Protein AF-A0A7S3VNG0-F1 (afdb_monomer_lite)

Structure (mmCIF, N/CA/C/O backbone):
data_AF-A0A7S3VNG0-F1
#
_entry.id   AF-A0A7S3VNG0-F1
#
loop_
_atom_site.group_PDB
_atom_site.id
_atom_site.type_symbol
_atom_site.label_atom_id
_atom_site.label_alt_id
_atom_site.label_comp_id
_atom_site.label_asym_id
_atom_site.label_entity_id
_atom_site.label_seq_id
_atom_site.pdbx_PDB_ins_code
_atom_site.Cartn_x
_atom_site.Cartn_y
_atom_site.Cartn_z
_atom_site.occupancy
_atom_site.B_iso_or_equiv
_atom_site.auth_seq_id
_atom_site.auth_comp_id
_atom_site.auth_asym_id
_atom_site.auth_atom_id
_atom_site.pdbx_PDB_model_num
ATOM 1 N N . MET A 1 1 ? 2.376 -38.612 10.223 1.00 64.12 1 MET A N 1
ATOM 2 C CA . MET A 1 1 ? 2.548 -38.281 11.655 1.00 64.12 1 MET A CA 1
ATOM 3 C C . MET A 1 1 ? 2.442 -36.771 11.795 1.00 64.12 1 MET A C 1
ATOM 5 O O . MET A 1 1 ? 3.233 -36.076 11.169 1.00 64.12 1 MET A O 1
ATOM 9 N N . LEU A 1 2 ? 1.432 -36.272 12.512 1.00 65.12 2 LEU A N 1
ATOM 10 C CA . LEU A 1 2 ? 1.255 -34.842 12.785 1.00 65.12 2 LEU A CA 1
ATOM 11 C C . LEU A 1 2 ? 2.114 -34.486 14.005 1.00 65.12 2 LEU A C 1
ATOM 13 O O . LEU A 1 2 ? 1.893 -35.037 15.079 1.00 65.12 2 LEU A O 1
ATOM 17 N N . HIS A 1 3 ? 3.105 -33.617 13.827 1.00 78.00 3 HIS A N 1
ATOM 18 C CA . HIS A 1 3 ? 3.924 -33.102 14.923 1.00 78.00 3 HIS A CA 1
ATOM 19 C C . HIS A 1 3 ? 3.437 -31.691 15.255 1.00 78.00 3 HIS A C 1
ATOM 21 O O . HIS A 1 3 ? 3.271 -30.875 14.350 1.00 78.00 3 HIS A O 1
ATOM 27 N N . VAL A 1 4 ? 3.194 -31.417 16.538 1.00 83.56 4 VAL A N 1
ATOM 28 C CA . VAL A 1 4 ? 2.767 -30.105 17.039 1.00 83.56 4 VAL A CA 1
ATOM 29 C C . VAL A 1 4 ? 3.865 -29.580 17.956 1.00 83.56 4 VAL A C 1
ATOM 31 O O . VAL A 1 4 ? 4.210 -30.230 18.939 1.00 83.56 4 VAL A O 1
ATOM 34 N N . LEU A 1 5 ? 4.424 -28.418 17.621 1.00 85.75 5 LEU A N 1
ATOM 35 C CA . LEU A 1 5 ? 5.372 -27.692 18.461 1.00 85.75 5 LEU A CA 1
ATOM 36 C C . LEU A 1 5 ? 4.646 -26.498 19.083 1.00 85.75 5 LEU A C 1
ATOM 38 O O . LEU A 1 5 ? 4.162 -25.629 18.361 1.00 85.75 5 LEU A O 1
ATOM 42 N N . LEU A 1 6 ? 4.586 -26.451 20.412 1.00 83.31 6 LEU A N 1
ATOM 43 C CA . LEU A 1 6 ? 4.109 -25.288 21.152 1.00 83.31 6 LEU A CA 1
ATOM 44 C C . LEU A 1 6 ? 5.319 -24.426 21.533 1.00 83.31 6 LEU A C 1
ATOM 46 O O . LEU A 1 6 ? 6.190 -24.880 22.272 1.00 83.31 6 LEU A O 1
ATOM 50 N N . VAL A 1 7 ? 5.378 -23.193 21.034 1.00 84.31 7 VAL A N 1
ATOM 51 C CA . VAL A 1 7 ? 6.396 -22.213 21.431 1.00 84.31 7 VAL A CA 1
ATOM 52 C C . VAL A 1 7 ? 5.771 -21.283 22.466 1.00 84.31 7 VAL A C 1
ATOM 54 O O . VAL A 1 7 ? 4.825 -20.566 22.160 1.00 84.31 7 VAL A O 1
ATOM 57 N N . SER A 1 8 ? 6.289 -21.307 23.693 1.00 79.75 8 SER A N 1
ATOM 58 C CA . SER A 1 8 ? 5.898 -20.395 24.770 1.00 79.75 8 SER A CA 1
ATOM 59 C C . SER A 1 8 ? 7.123 -19.606 25.203 1.00 79.75 8 SER A C 1
ATOM 61 O O . SER A 1 8 ? 8.117 -20.193 25.628 1.00 79.75 8 SER A O 1
ATOM 63 N N . VAL A 1 9 ? 7.057 -18.280 25.113 1.00 74.19 9 VAL A N 1
ATOM 64 C CA . VAL A 1 9 ? 8.087 -17.398 25.664 1.00 74.19 9 VAL A CA 1
ATOM 65 C C . VAL A 1 9 ? 7.649 -17.005 27.070 1.00 74.19 9 VAL A C 1
ATOM 67 O O . VAL A 1 9 ? 6.660 -16.299 27.240 1.00 74.19 9 VAL A O 1
ATOM 70 N N . ILE A 1 10 ? 8.374 -17.467 28.089 1.00 72.06 10 ILE A N 1
ATOM 71 C CA . ILE A 1 10 ? 8.239 -16.933 29.448 1.00 72.06 10 ILE A CA 1
ATOM 72 C C . ILE A 1 10 ? 9.074 -15.653 29.472 1.00 72.06 10 ILE A C 1
ATOM 74 O O . ILE A 1 10 ? 10.276 -15.696 29.728 1.00 72.06 10 ILE A O 1
ATOM 78 N N . LEU A 1 11 ? 8.467 -14.524 29.108 1.00 61.47 11 LEU A N 1
ATOM 79 C CA . LEU A 1 11 ? 9.130 -13.231 29.236 1.00 61.47 11 LEU A CA 1
ATOM 80 C C . LEU A 1 11 ? 9.167 -12.848 30.725 1.00 61.47 11 LEU A C 1
ATOM 82 O O . LEU A 1 11 ? 8.099 -12.699 31.322 1.00 61.47 11 LEU A O 1
ATOM 86 N N . PRO A 1 12 ? 10.346 -12.644 31.348 1.00 55.84 12 PRO A N 1
ATOM 87 C CA . PRO A 1 12 ? 10.392 -11.777 32.518 1.00 55.84 12 PRO A CA 1
ATOM 88 C C . PRO A 1 12 ? 9.864 -10.409 32.080 1.00 55.84 12 PRO A C 1
ATOM 90 O O . PRO A 1 12 ? 10.123 -10.004 30.945 1.00 55.84 12 PRO A O 1
ATOM 93 N N . SER A 1 13 ? 9.106 -9.730 32.943 1.00 56.06 13 SER A N 1
ATOM 94 C CA . SER A 1 13 ? 8.518 -8.411 32.691 1.00 56.06 13 SER A CA 1
ATOM 95 C C . SER A 1 13 ? 9.604 -7.364 32.424 1.00 56.06 13 SER A C 1
ATOM 97 O O . SER A 1 13 ? 9.956 -6.558 33.278 1.00 56.06 13 SER A O 1
ATOM 99 N N . LEU A 1 14 ? 10.182 -7.398 31.230 1.00 56.56 14 LEU A N 1
ATOM 100 C CA . LEU A 1 14 ? 10.929 -6.303 30.660 1.00 56.56 14 LEU A CA 1
ATOM 101 C C . LEU A 1 14 ? 9.870 -5.263 30.329 1.00 56.56 14 LEU A C 1
ATOM 103 O O . LEU A 1 14 ? 8.997 -5.532 29.501 1.00 56.56 14 LEU A O 1
ATOM 107 N N . LEU A 1 15 ? 9.940 -4.121 31.017 1.00 50.50 15 LEU A N 1
ATOM 108 C CA . LEU A 1 15 ? 9.279 -2.873 30.645 1.00 50.50 15 LEU A CA 1
ATOM 109 C C . LEU A 1 15 ? 9.654 -2.563 29.191 1.00 50.50 15 LEU A C 1
ATOM 111 O O . LEU A 1 15 ? 10.617 -1.853 28.915 1.00 50.50 15 LEU A O 1
ATOM 115 N N . HIS A 1 16 ? 8.929 -3.158 28.253 1.00 53.16 16 HIS A N 1
ATOM 116 C CA . HIS A 1 16 ? 8.880 -2.662 26.898 1.00 53.16 16 HIS A CA 1
ATOM 117 C C . HIS A 1 16 ? 8.118 -1.351 26.998 1.00 53.16 16 HIS A C 1
ATOM 119 O O . HIS A 1 16 ? 7.064 -1.299 27.632 1.00 53.16 16 HIS A O 1
ATOM 125 N N . ALA A 1 17 ? 8.677 -0.286 26.427 1.00 53.75 17 ALA A N 1
ATOM 126 C CA . ALA A 1 17 ? 7.911 0.921 26.186 1.00 53.75 17 ALA A CA 1
ATOM 127 C C . ALA A 1 17 ? 6.744 0.520 25.278 1.00 53.75 17 ALA A C 1
ATOM 129 O O . ALA A 1 17 ? 6.919 0.311 24.078 1.00 53.75 17 ALA A O 1
ATOM 130 N N . GLU A 1 18 ? 5.584 0.285 25.883 1.00 56.38 18 GLU A N 1
ATOM 131 C CA . GLU A 1 18 ? 4.366 -0.008 25.153 1.00 56.38 18 GLU A CA 1
ATOM 132 C C . GLU A 1 18 ? 4.045 1.251 24.350 1.00 56.38 18 GLU A C 1
ATOM 134 O O . GLU A 1 18 ? 4.034 2.357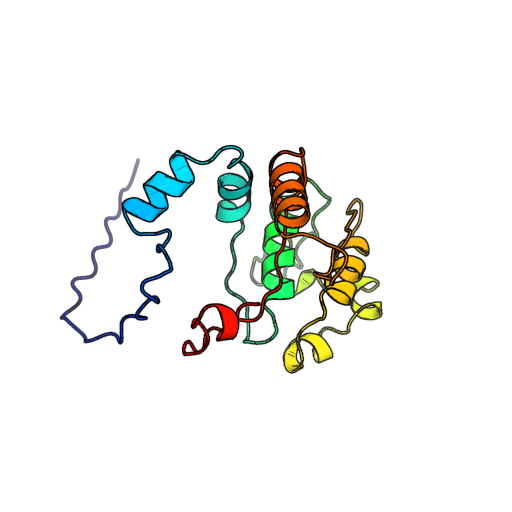 24.899 1.00 56.38 18 GLU A O 1
ATOM 139 N N . LEU A 1 19 ? 3.872 1.106 23.035 1.00 63.91 19 LEU A N 1
ATOM 140 C CA . LEU A 1 19 ? 3.406 2.214 22.214 1.00 63.91 19 LEU A CA 1
ATOM 141 C C . LEU A 1 19 ? 2.038 2.636 22.766 1.00 63.91 19 LEU A C 1
ATOM 143 O O . LEU A 1 19 ? 1.058 1.913 22.602 1.00 63.91 19 LEU A O 1
ATOM 147 N N . VAL A 1 20 ? 1.979 3.785 23.439 1.00 72.69 20 VAL A N 1
ATOM 148 C CA . VAL A 1 20 ? 0.723 4.347 23.944 1.00 72.69 20 VAL A CA 1
ATOM 149 C C . VAL A 1 20 ? -0.085 4.766 22.734 1.00 72.69 20 VAL A C 1
ATOM 151 O O . VAL A 1 20 ? 0.370 5.635 22.018 1.00 72.69 20 VAL A O 1
ATOM 154 N N . ILE A 1 21 ? -1.237 4.173 22.460 1.00 78.56 21 ILE A N 1
ATOM 155 C CA . ILE A 1 21 ? -2.090 4.602 21.342 1.00 78.56 21 ILE A CA 1
ATOM 156 C C . ILE A 1 21 ? -2.941 5.798 21.819 1.00 78.56 21 ILE A C 1
ATOM 158 O O . ILE A 1 21 ? -3.443 5.737 22.946 1.00 78.56 21 ILE A O 1
ATOM 162 N N . PRO A 1 22 ? -3.087 6.888 21.033 1.00 84.31 22 PRO A N 1
ATOM 163 C CA . PRO A 1 22 ? -3.958 8.009 21.388 1.00 84.31 22 PRO A CA 1
ATOM 164 C C . PRO A 1 22 ? -5.370 7.539 21.752 1.00 84.31 22 PRO A C 1
ATOM 166 O O . PRO A 1 22 ? -5.882 6.602 21.145 1.00 84.31 22 PRO A O 1
ATOM 169 N N . GLN A 1 23 ? -6.012 8.196 22.725 1.00 82.75 23 GLN A N 1
ATOM 170 C CA . GLN A 1 23 ? -7.317 7.757 23.253 1.00 82.75 23 GLN A CA 1
ATOM 171 C C . GLN A 1 23 ? -8.430 7.730 22.196 1.00 82.75 23 GLN A C 1
ATOM 173 O O . GLN A 1 23 ? -9.372 6.954 22.326 1.00 82.75 23 GLN A O 1
ATOM 178 N N . ASP A 1 24 ? -8.292 8.532 21.140 1.00 87.94 24 ASP A N 1
ATOM 179 C CA . ASP A 1 24 ? -9.260 8.623 20.047 1.00 87.94 24 ASP A CA 1
ATOM 180 C C . ASP A 1 24 ? -9.057 7.547 18.959 1.00 87.94 24 ASP A C 1
ATOM 182 O O . ASP A 1 24 ? -9.763 7.547 17.949 1.00 87.94 24 ASP A O 1
ATOM 186 N N . LEU A 1 25 ? -8.101 6.622 19.138 1.00 91.56 25 LEU A N 1
ATOM 187 C CA . LEU A 1 25 ? -7.820 5.532 18.203 1.00 91.56 25 LEU A CA 1
ATOM 188 C C . LEU A 1 25 ? -8.060 4.162 18.843 1.00 91.56 25 LEU A C 1
ATOM 190 O O . LEU A 1 25 ? -7.494 3.825 19.880 1.00 91.56 25 LEU A O 1
ATOM 194 N N . THR A 1 26 ? -8.836 3.322 18.158 1.00 93.00 26 THR A N 1
ATOM 195 C CA . THR A 1 26 ? -9.099 1.941 18.583 1.00 93.00 26 THR A CA 1
ATOM 196 C C . THR A 1 26 ? -8.077 0.983 17.951 1.00 93.00 26 THR A C 1
ATOM 198 O O . THR A 1 26 ? -8.078 0.811 16.727 1.00 93.00 26 THR A O 1
ATOM 201 N N . PRO A 1 27 ? -7.216 0.304 18.734 1.00 91.62 27 PRO A N 1
ATOM 202 C CA . PRO A 1 27 ? -6.227 -0.627 18.191 1.00 91.62 27 PRO A CA 1
ATOM 203 C C . PRO A 1 27 ? -6.903 -1.852 17.568 1.00 91.62 27 PRO A C 1
ATOM 205 O O . PRO A 1 27 ? -7.755 -2.476 18.204 1.00 91.62 27 PRO A O 1
ATOM 208 N N . LEU A 1 28 ? -6.483 -2.268 16.369 1.00 93.31 28 LEU A N 1
ATOM 209 C CA . LEU A 1 28 ? -7.072 -3.425 15.677 1.00 93.31 28 LEU A CA 1
ATOM 210 C C . LEU A 1 28 ? -6.941 -4.733 16.475 1.00 93.31 28 LEU A C 1
ATOM 212 O O . LEU A 1 28 ? -7.820 -5.587 16.422 1.00 93.31 28 LEU A O 1
ATOM 216 N N . ASN A 1 29 ? -5.850 -4.897 17.223 1.00 91.38 29 ASN A N 1
ATOM 217 C CA . ASN A 1 29 ? -5.601 -6.080 18.047 1.00 91.38 29 ASN A CA 1
ATOM 218 C C . ASN A 1 29 ? -6.360 -6.074 19.390 1.00 91.38 29 ASN A C 1
ATOM 220 O O . ASN A 1 29 ? -6.255 -7.047 20.134 1.00 91.38 29 ASN A O 1
ATOM 224 N N . SER A 1 30 ? -7.139 -5.032 19.697 1.00 94.12 30 SER A N 1
ATOM 225 C CA . SER A 1 30 ? -8.029 -5.001 20.865 1.00 94.12 30 SER A CA 1
ATOM 226 C C . SER A 1 30 ? -9.353 -5.740 20.595 1.00 94.12 30 SER A C 1
ATOM 228 O O . SER A 1 30 ? -9.751 -5.873 19.435 1.00 94.12 30 SER A O 1
ATOM 230 N N . PRO A 1 31 ? -10.085 -6.193 21.634 1.00 96.88 31 PRO A N 1
ATOM 231 C CA . PRO A 1 31 ? -11.420 -6.770 21.455 1.00 96.88 31 PRO A CA 1
ATOM 232 C C . PRO A 1 31 ? -12.391 -5.829 20.728 1.00 96.88 31 PRO A C 1
ATOM 234 O O . PRO A 1 31 ? -13.172 -6.275 19.891 1.00 96.88 31 PRO A O 1
ATOM 237 N N . GLU A 1 32 ? -12.317 -4.527 21.017 1.00 96.94 32 GLU A N 1
ATOM 238 C CA . GLU A 1 32 ? -13.137 -3.507 20.361 1.00 96.94 32 GLU A CA 1
ATOM 239 C C . GLU A 1 32 ? -12.772 -3.360 18.878 1.00 96.94 32 GLU A C 1
ATOM 241 O O . GLU A 1 32 ? -13.651 -3.422 18.024 1.00 96.94 32 GLU A O 1
ATOM 246 N N . GLY A 1 33 ? -11.481 -3.255 18.546 1.00 97.00 33 GLY A N 1
ATOM 247 C CA . GLY A 1 33 ? -11.016 -3.154 17.159 1.00 97.00 33 GLY A CA 1
ATOM 248 C C . GLY A 1 33 ? -11.368 -4.382 16.318 1.00 97.00 33 GLY A C 1
ATOM 249 O O . GLY A 1 33 ? -11.807 -4.252 15.175 1.00 97.00 33 GLY A O 1
ATOM 250 N N . GLN A 1 34 ? -11.265 -5.579 16.903 1.00 97.88 34 GLN A N 1
ATOM 251 C CA . GLN A 1 34 ? -11.734 -6.811 16.268 1.00 97.88 34 GLN A CA 1
ATOM 252 C C . GLN A 1 34 ? -13.248 -6.767 16.029 1.00 97.88 34 GLN A C 1
ATOM 254 O O . GLN A 1 34 ? -13.701 -7.096 14.934 1.00 97.88 34 GLN A O 1
ATOM 259 N N . ALA A 1 35 ? -14.037 -6.322 17.013 1.00 98.12 35 ALA A N 1
ATOM 260 C CA . ALA A 1 35 ? -15.483 -6.179 16.859 1.00 98.12 35 ALA A CA 1
ATOM 261 C C . ALA A 1 35 ? -15.855 -5.164 15.763 1.00 98.12 35 ALA A C 1
ATOM 263 O O . ALA A 1 35 ? -16.760 -5.440 14.976 1.00 98.12 35 ALA A O 1
ATOM 264 N N . LEU A 1 36 ? -15.133 -4.042 15.655 1.00 97.62 36 LEU A N 1
ATOM 265 C CA . LEU A 1 36 ? -15.312 -3.065 14.577 1.00 97.62 36 LEU A CA 1
ATOM 266 C C . LEU A 1 36 ? -15.046 -3.693 13.203 1.00 97.62 36 LEU A C 1
ATOM 268 O O . LEU A 1 36 ? -15.884 -3.578 12.309 1.00 97.62 36 LEU A O 1
ATOM 272 N N . LEU A 1 37 ? -13.936 -4.420 13.040 1.00 97.50 37 LEU A N 1
ATOM 273 C CA . LEU A 1 37 ? -13.618 -5.114 11.789 1.00 97.50 37 LEU A CA 1
ATOM 274 C C . LEU A 1 37 ? -14.681 -6.166 11.432 1.00 97.50 37 LEU A C 1
ATOM 276 O O . LEU A 1 37 ? -15.170 -6.199 10.303 1.00 97.50 37 LEU A O 1
ATOM 280 N N . PHE A 1 38 ? -15.068 -7.023 12.380 1.00 97.00 38 PHE A N 1
ATOM 281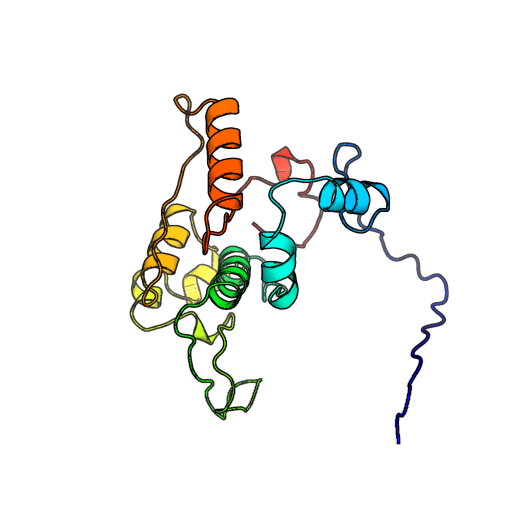 C CA . PHE A 1 38 ? -16.073 -8.066 12.143 1.00 97.00 38 PHE A CA 1
ATOM 282 C C . PHE A 1 38 ? -17.504 -7.520 12.030 1.00 97.00 38 PHE A C 1
ATOM 284 O O . PHE A 1 38 ? -18.385 -8.229 11.537 1.00 97.00 38 PHE A O 1
ATOM 291 N N . GLY A 1 39 ? -17.749 -6.277 12.442 1.00 97.12 39 GLY A N 1
ATOM 292 C CA . GLY A 1 39 ? -19.002 -5.554 12.224 1.00 97.12 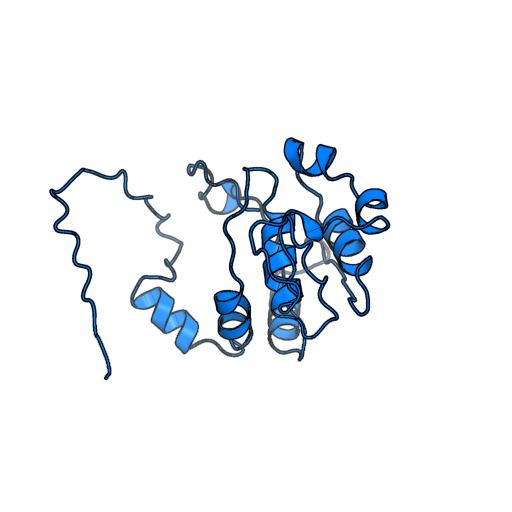39 GLY A CA 1
ATOM 293 C C . GLY A 1 39 ? -19.056 -4.788 10.898 1.00 97.12 39 GLY A C 1
ATOM 294 O O . GLY A 1 39 ? -20.147 -4.555 10.383 1.00 97.12 39 GLY A O 1
ATOM 295 N N . ALA A 1 40 ? -17.905 -4.428 10.320 1.00 96.00 40 ALA A N 1
ATOM 296 C CA . ALA A 1 40 ? -17.821 -3.623 9.104 1.00 96.00 40 ALA A CA 1
ATOM 297 C C . ALA A 1 40 ? -18.315 -4.363 7.848 1.00 96.00 40 ALA A C 1
ATOM 299 O O . ALA A 1 40 ? -18.158 -5.584 7.713 1.00 96.00 40 ALA A O 1
ATOM 300 N N . GLN A 1 41 ? -18.896 -3.588 6.926 1.00 94.00 41 GLN A N 1
ATOM 301 C CA . GLN A 1 41 ? -19.327 -3.997 5.588 1.00 94.00 41 GLN A CA 1
ATOM 302 C C . GLN A 1 41 ? -19.127 -2.820 4.612 1.00 94.00 41 GLN A C 1
ATOM 304 O O . GLN A 1 41 ? -19.726 -1.766 4.846 1.00 94.00 41 GLN A O 1
ATOM 309 N N . PRO A 1 42 ? -18.336 -2.967 3.531 1.00 94.56 42 PRO A N 1
ATOM 310 C CA . PRO A 1 42 ? -17.516 -4.131 3.153 1.00 94.56 42 PRO A CA 1
ATOM 311 C C . PRO A 1 42 ? -16.256 -4.289 4.030 1.00 94.56 42 PRO A C 1
ATOM 313 O O . PRO A 1 42 ? -15.791 -3.330 4.643 1.00 94.56 42 PRO A O 1
ATOM 316 N N . ARG A 1 43 ? -15.701 -5.509 4.099 1.00 94.94 43 ARG A N 1
ATOM 317 C CA . ARG A 1 43 ? -14.471 -5.819 4.868 1.00 94.94 43 ARG A CA 1
ATOM 318 C C . ARG A 1 43 ? -13.546 -6.855 4.224 1.00 94.94 43 ARG A C 1
ATOM 320 O O . ARG A 1 43 ? -12.559 -7.256 4.839 1.00 94.94 43 ARG A O 1
ATOM 327 N N . ASP A 1 44 ? -13.882 -7.338 3.033 1.00 94.19 44 ASP A N 1
ATOM 328 C CA . ASP A 1 44 ? -13.211 -8.495 2.432 1.00 94.19 44 ASP A CA 1
ATOM 329 C C . ASP A 1 44 ? -11.745 -8.204 2.093 1.00 94.19 44 ASP A C 1
ATOM 331 O O . ASP A 1 44 ? -10.890 -9.081 2.254 1.00 94.19 44 ASP A O 1
ATOM 335 N N . ASP A 1 45 ? -11.437 -6.953 1.742 1.00 96.44 45 ASP A N 1
ATOM 336 C CA . ASP A 1 45 ? -10.077 -6.475 1.488 1.00 96.44 45 ASP A CA 1
ATOM 337 C C . ASP A 1 45 ? -9.133 -6.757 2.653 1.00 96.44 45 ASP A C 1
ATOM 339 O O . ASP A 1 45 ? -7.988 -7.136 2.425 1.00 96.44 45 ASP A O 1
ATOM 343 N N . TYR A 1 46 ? -9.600 -6.660 3.905 1.00 96.56 46 TYR A N 1
ATOM 344 C CA . TYR A 1 46 ? -8.761 -6.953 5.068 1.00 96.56 46 TYR A CA 1
ATOM 345 C C . TYR A 1 46 ? -8.188 -8.374 5.008 1.00 96.56 46 TYR A C 1
ATOM 347 O O . TYR A 1 46 ? -6.997 -8.591 5.240 1.00 96.56 46 TYR A O 1
ATOM 355 N N . PHE A 1 47 ? -9.022 -9.359 4.672 1.00 95.50 47 PHE A N 1
ATOM 356 C CA . PHE A 1 47 ? -8.602 -10.758 4.629 1.00 95.50 47 PHE A CA 1
ATOM 357 C C . PHE A 1 47 ? -7.673 -11.050 3.451 1.00 95.50 47 PHE A C 1
ATOM 359 O O . PHE A 1 47 ? -6.837 -11.944 3.552 1.00 95.50 47 PHE A O 1
ATOM 366 N N . GLN A 1 48 ? -7.790 -10.304 2.352 1.00 95.88 48 GLN A N 1
ATOM 367 C CA . GLN A 1 48 ? -6.879 -10.421 1.213 1.00 95.88 48 GLN A CA 1
ATOM 368 C C . GLN A 1 48 ? -5.536 -9.739 1.505 1.00 95.88 48 GLN A C 1
ATOM 370 O O . GLN A 1 48 ? -4.481 -10.344 1.324 1.00 95.88 48 GLN A O 1
ATOM 375 N N . LEU A 1 49 ? -5.564 -8.513 2.032 1.00 97.44 49 LEU A N 1
ATOM 376 C CA . LEU A 1 49 ? -4.373 -7.721 2.347 1.00 97.44 49 LEU A CA 1
ATOM 377 C C . LEU A 1 49 ? -3.548 -8.342 3.480 1.00 97.44 49 LEU A C 1
ATOM 379 O O . LEU A 1 49 ? -2.326 -8.407 3.382 1.00 97.44 49 LEU A O 1
ATOM 383 N N . SER A 1 50 ? -4.195 -8.842 4.538 1.00 96.69 50 SER A N 1
ATOM 384 C CA . SER A 1 50 ? -3.513 -9.435 5.703 1.00 96.69 50 SER A CA 1
ATOM 385 C C . SER A 1 50 ? -2.629 -10.637 5.360 1.00 96.69 50 SER A C 1
ATOM 387 O O . SER A 1 50 ? -1.619 -10.856 6.025 1.00 96.69 50 SER A O 1
ATOM 389 N N . GLN A 1 51 ? -2.944 -11.380 4.296 1.00 95.31 51 GLN A N 1
ATOM 390 C CA . GLN A 1 51 ? -2.117 -12.492 3.807 1.00 95.31 51 GLN A CA 1
ATOM 391 C C . GLN A 1 51 ? -0.813 -12.024 3.144 1.00 95.31 51 GLN A C 1
ATOM 393 O O . GLN A 1 51 ? 0.121 -12.812 2.987 1.00 95.31 51 GLN A O 1
ATOM 398 N N . HIS A 1 52 ? -0.756 -10.754 2.746 1.00 95.69 52 HIS A N 1
ATOM 399 C CA . HIS A 1 52 ? 0.335 -10.156 1.983 1.00 95.69 52 HIS A CA 1
ATOM 400 C C . HIS A 1 52 ? 1.009 -8.989 2.704 1.00 95.69 52 HIS A C 1
ATOM 402 O O . HIS A 1 52 ? 1.893 -8.356 2.128 1.00 95.69 52 HIS A O 1
ATOM 408 N N . PHE A 1 53 ? 0.602 -8.706 3.943 1.00 96.25 53 PHE A N 1
ATOM 409 C CA . PHE A 1 53 ? 1.071 -7.557 4.700 1.00 96.25 53 PHE A CA 1
ATOM 410 C C . PHE A 1 53 ? 2.565 -7.673 5.012 1.00 96.25 53 PHE A C 1
ATOM 412 O O . PHE A 1 53 ? 3.036 -8.700 5.506 1.00 96.25 53 PHE A O 1
ATOM 419 N N . VAL A 1 54 ? 3.315 -6.611 4.715 1.00 95.12 54 VAL A N 1
ATOM 420 C CA . VAL A 1 54 ? 4.768 -6.558 4.906 1.00 95.12 54 VAL A CA 1
ATOM 421 C C . VAL A 1 54 ? 5.182 -5.323 5.693 1.00 95.12 54 VAL A C 1
ATOM 423 O O . VAL A 1 54 ? 4.634 -4.238 5.519 1.00 95.12 54 VAL A O 1
ATOM 426 N N . THR A 1 55 ? 6.212 -5.476 6.520 1.00 94.81 55 THR A N 1
ATOM 427 C CA . THR A 1 55 ? 6.888 -4.346 7.162 1.00 94.81 55 THR A CA 1
ATOM 428 C C . THR A 1 55 ? 7.758 -3.622 6.139 1.00 94.81 55 THR A C 1
ATOM 430 O O . THR A 1 55 ? 8.515 -4.261 5.406 1.00 94.81 55 THR A O 1
ATOM 433 N N . GLN A 1 56 ? 7.684 -2.293 6.092 1.00 93.12 56 GLN A N 1
ATOM 434 C CA . GLN A 1 56 ? 8.577 -1.481 5.261 1.00 93.12 56 GLN A CA 1
ATOM 435 C C . GLN A 1 56 ? 10.054 -1.683 5.631 1.00 93.12 56 GLN A C 1
ATOM 437 O O . GLN A 1 56 ? 10.390 -1.831 6.805 1.00 93.12 56 GLN A O 1
ATOM 442 N N . ILE A 1 57 ? 10.947 -1.667 4.638 1.00 93.50 57 ILE A N 1
ATOM 443 C CA . ILE A 1 57 ? 12.387 -1.887 4.878 1.00 93.50 57 ILE A CA 1
ATOM 444 C C . ILE A 1 57 ? 13.092 -0.699 5.551 1.00 93.50 57 ILE A C 1
ATOM 446 O O . ILE A 1 57 ? 14.124 -0.884 6.190 1.00 93.50 57 ILE A O 1
ATOM 450 N N . ASN A 1 58 ? 12.567 0.518 5.395 1.00 91.31 58 ASN A N 1
ATOM 451 C CA . ASN A 1 58 ? 13.061 1.733 6.041 1.00 91.31 58 ASN A CA 1
ATOM 452 C C . ASN A 1 58 ? 11.922 2.752 6.193 1.00 91.31 58 ASN A C 1
ATOM 454 O O . ASN A 1 58 ? 10.827 2.517 5.689 1.00 91.31 58 ASN A O 1
ATOM 458 N N . SER A 1 59 ? 12.177 3.883 6.852 1.00 88.50 59 SER A N 1
ATOM 459 C CA . SER A 1 59 ? 11.200 4.950 7.131 1.00 88.50 59 SER A CA 1
ATOM 460 C C . SER A 1 59 ? 10.567 5.614 5.901 1.00 88.50 59 SER A C 1
ATOM 462 O O . SER A 1 59 ? 9.488 6.174 6.025 1.00 88.50 59 SER A O 1
ATOM 464 N N . ALA A 1 60 ? 11.198 5.546 4.731 1.00 92.06 60 ALA A N 1
ATOM 465 C CA . ALA A 1 60 ? 10.712 6.173 3.502 1.00 92.06 60 ALA A CA 1
ATOM 466 C C . ALA A 1 60 ? 9.933 5.193 2.592 1.00 92.06 60 ALA A C 1
ATOM 468 O O . ALA A 1 60 ? 9.225 5.597 1.674 1.00 92.06 60 ALA A O 1
ATOM 469 N N . PHE A 1 61 ? 10.008 3.884 2.861 1.00 95.12 61 PHE A N 1
ATOM 470 C CA . PHE A 1 61 ? 9.482 2.826 1.986 1.00 95.12 61 PHE A CA 1
ATOM 471 C C . PHE A 1 61 ? 8.010 2.456 2.195 1.00 95.12 61 PHE A C 1
ATOM 473 O O . PHE A 1 61 ? 7.532 1.472 1.629 1.00 95.12 61 PHE A O 1
ATOM 480 N N . CYS A 1 62 ? 7.268 3.223 2.984 1.00 94.88 62 CYS A N 1
ATOM 481 C CA . CYS A 1 62 ? 5.879 2.924 3.314 1.00 94.88 62 CYS A CA 1
ATOM 482 C C . CYS A 1 62 ? 4.964 2.791 2.093 1.00 94.88 62 CYS A C 1
ATOM 484 O O . CYS A 1 62 ? 4.252 1.796 1.976 1.00 94.88 62 CYS A O 1
ATOM 486 N N . GLY A 1 63 ? 5.040 3.721 1.135 1.00 96.19 63 GLY A N 1
ATOM 487 C CA . GLY A 1 63 ? 4.251 3.630 -0.097 1.00 96.19 63 GLY A CA 1
ATOM 488 C C . GLY A 1 63 ? 4.583 2.380 -0.922 1.00 96.19 63 GLY A C 1
ATOM 489 O O . GLY A 1 63 ? 3.690 1.760 -1.500 1.00 96.19 63 GLY A O 1
ATOM 490 N N . ILE A 1 64 ? 5.845 1.935 -0.906 1.00 97.81 64 ILE A N 1
ATOM 491 C CA . ILE A 1 64 ? 6.280 0.705 -1.581 1.00 97.81 64 ILE A CA 1
ATOM 492 C C . ILE A 1 64 ? 5.790 -0.541 -0.842 1.00 97.81 64 ILE A C 1
ATOM 494 O O . ILE A 1 64 ? 5.298 -1.470 -1.478 1.00 97.81 64 ILE A O 1
ATOM 498 N N . ALA A 1 65 ? 5.875 -0.576 0.488 1.00 97.56 65 ALA A N 1
ATOM 499 C CA . ALA A 1 65 ? 5.347 -1.676 1.295 1.00 97.56 65 ALA A CA 1
ATOM 500 C C . ALA A 1 65 ? 3.826 -1.838 1.111 1.00 97.56 65 ALA A C 1
ATOM 502 O O . ALA A 1 65 ? 3.341 -2.953 0.885 1.00 97.56 65 ALA A O 1
ATOM 503 N N . SER A 1 66 ? 3.088 -0.724 1.106 1.00 98.12 66 SER A N 1
ATOM 504 C CA . SER A 1 66 ? 1.658 -0.693 0.785 1.00 98.12 66 SER A CA 1
ATOM 505 C C . SER A 1 66 ? 1.393 -1.196 -0.635 1.00 98.12 66 SER A C 1
ATOM 507 O O . SER A 1 66 ? 0.556 -2.076 -0.825 1.00 98.12 66 SER A O 1
ATOM 509 N N . SER A 1 67 ? 2.162 -0.729 -1.624 1.00 98.00 67 SER A N 1
ATOM 510 C CA . SER A 1 67 ? 2.046 -1.176 -3.020 1.00 98.00 67 SER A CA 1
ATOM 511 C C . SER A 1 67 ? 2.282 -2.675 -3.176 1.00 98.00 67 SER A C 1
ATOM 513 O O . SER A 1 67 ? 1.502 -3.357 -3.829 1.00 98.00 67 SER A O 1
ATOM 515 N N . VAL A 1 68 ? 3.323 -3.221 -2.544 1.00 97.19 68 VAL A N 1
ATOM 516 C CA . VAL A 1 68 ? 3.619 -4.661 -2.563 1.00 97.19 68 VAL A CA 1
ATOM 517 C C . VAL A 1 68 ? 2.478 -5.468 -1.945 1.00 97.19 68 VAL A C 1
ATOM 519 O O . VAL A 1 68 ? 2.116 -6.516 -2.482 1.00 97.19 68 VAL A O 1
ATOM 522 N N . THR A 1 69 ? 1.899 -4.987 -0.843 1.00 97.94 69 THR A N 1
ATOM 523 C CA . THR A 1 69 ? 0.747 -5.630 -0.197 1.00 97.94 69 THR A CA 1
ATOM 524 C C . THR A 1 69 ? -0.450 -5.662 -1.152 1.00 97.94 69 THR A C 1
ATOM 526 O O . THR A 1 69 ? -1.006 -6.732 -1.402 1.00 97.94 69 THR A O 1
ATOM 529 N N . VAL A 1 70 ? -0.794 -4.518 -1.754 1.00 97.94 70 VAL A N 1
ATOM 530 C CA . VAL A 1 70 ? -1.918 -4.396 -2.696 1.00 97.94 70 VAL A CA 1
ATOM 531 C C . VAL A 1 70 ? -1.697 -5.217 -3.965 1.00 97.94 70 VAL A C 1
ATOM 533 O O . VAL A 1 70 ? -2.567 -5.991 -4.344 1.00 97.94 70 VAL A O 1
ATOM 536 N N . LEU A 1 71 ? -0.533 -5.125 -4.612 1.00 97.62 71 LEU A N 1
ATOM 537 C CA . LEU A 1 71 ? -0.249 -5.853 -5.855 1.00 97.62 71 LEU A CA 1
ATOM 538 C C . LEU A 1 71 ? -0.243 -7.375 -5.666 1.00 97.62 71 LEU A C 1
ATOM 540 O O . LEU A 1 71 ? -0.591 -8.115 -6.585 1.00 97.62 71 LEU A O 1
ATOM 544 N N . ASN A 1 72 ? 0.144 -7.864 -4.484 1.00 96.31 72 ASN A N 1
ATOM 545 C CA . ASN A 1 72 ? 0.038 -9.285 -4.165 1.00 96.31 72 ASN A CA 1
ATOM 546 C C . ASN A 1 72 ? -1.386 -9.710 -3.785 1.00 96.31 72 ASN A C 1
ATOM 548 O O . ASN A 1 72 ? -1.728 -10.868 -4.012 1.00 96.31 72 ASN A O 1
ATOM 552 N N . ALA A 1 73 ? -2.213 -8.815 -3.242 1.00 96.44 73 ALA A N 1
ATOM 553 C CA . ALA A 1 73 ? -3.634 -9.082 -3.026 1.00 96.44 73 ALA A CA 1
ATOM 554 C C . ALA A 1 73 ? -4.422 -9.055 -4.349 1.00 96.44 73 ALA A C 1
ATOM 556 O O . ALA A 1 73 ? -5.323 -9.867 -4.559 1.00 96.44 73 ALA A O 1
ATOM 557 N N . LEU A 1 74 ? -4.011 -8.200 -5.290 1.00 95.56 74 LEU A N 1
ATOM 558 C CA . LEU A 1 74 ? -4.515 -8.180 -6.655 1.00 95.56 74 LEU A CA 1
ATOM 559 C C . LEU A 1 74 ? -4.175 -9.480 -7.404 1.00 95.56 74 LEU A C 1
ATOM 561 O O . LEU A 1 74 ? -3.123 -10.117 -7.239 1.00 95.56 74 LEU A O 1
ATOM 565 N N . ARG A 1 75 ? -5.079 -9.864 -8.307 1.00 87.00 75 ARG A N 1
ATOM 566 C CA . ARG A 1 75 ? -4.929 -11.019 -9.207 1.00 87.00 75 ARG A CA 1
ATOM 567 C C . ARG A 1 75 ? -4.215 -10.643 -10.508 1.00 87.00 75 ARG A C 1
ATOM 569 O O . ARG A 1 75 ? -4.597 -11.094 -11.584 1.00 87.00 75 ARG A O 1
ATOM 576 N N . VAL A 1 76 ? -3.175 -9.820 -10.400 1.00 93.50 76 VAL A N 1
ATOM 577 C CA . VAL A 1 76 ? -2.357 -9.362 -11.533 1.00 93.50 76 VAL A CA 1
ATOM 578 C C . VAL A 1 76 ? -1.128 -10.252 -11.740 1.00 93.50 76 VAL A C 1
ATOM 580 O O . VAL A 1 76 ? -0.727 -10.977 -10.820 1.00 93.50 76 VAL A O 1
ATOM 583 N N . PRO A 1 77 ? -0.501 -10.226 -12.931 1.00 92.56 77 PRO A N 1
ATOM 584 C CA . PRO A 1 77 ? 0.760 -10.919 -13.167 1.00 92.56 77 PRO A CA 1
ATOM 585 C C . PRO A 1 77 ? 1.837 -10.498 -12.161 1.00 92.56 77 PRO A C 1
ATOM 587 O O . PRO A 1 77 ? 2.113 -9.315 -11.973 1.00 92.56 77 PRO A O 1
ATOM 590 N N . ARG A 1 78 ? 2.476 -11.483 -11.523 1.00 92.44 78 ARG A N 1
ATOM 591 C CA . ARG A 1 78 ? 3.520 -11.256 -10.513 1.00 92.44 78 ARG A CA 1
ATOM 592 C C . ARG A 1 78 ? 4.903 -11.575 -11.081 1.00 92.44 78 ARG A C 1
ATOM 594 O O . ARG A 1 78 ? 5.030 -12.499 -11.893 1.00 92.44 78 ARG A O 1
ATOM 601 N N . PRO A 1 79 ? 5.960 -10.875 -10.641 1.00 89.12 79 PRO A N 1
ATOM 602 C CA . PRO A 1 79 ? 7.311 -11.167 -11.088 1.00 89.12 79 PRO A CA 1
ATOM 603 C C . PRO A 1 79 ? 7.763 -12.533 -10.559 1.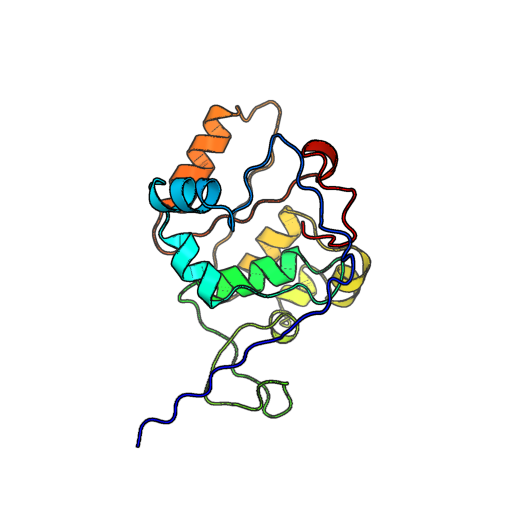00 89.12 79 PRO A C 1
ATOM 605 O O . PRO A 1 79 ? 7.558 -12.879 -9.390 1.00 89.12 79 PRO A O 1
ATOM 608 N N . ARG A 1 80 ? 8.395 -13.325 -11.431 1.00 84.44 80 ARG A N 1
ATOM 609 C CA . ARG A 1 80 ? 9.126 -14.528 -11.009 1.00 84.44 80 ARG A CA 1
ATOM 610 C C . ARG A 1 80 ? 10.356 -14.097 -10.219 1.00 84.44 80 ARG A C 1
ATOM 612 O O . ARG A 1 80 ? 11.020 -13.136 -10.598 1.00 84.44 80 ARG A O 1
ATOM 619 N N . GLN A 1 81 ? 10.672 -14.820 -9.151 1.00 79.56 81 GLN A N 1
ATOM 620 C CA . GLN A 1 81 ? 11.855 -14.498 -8.362 1.00 79.56 81 GLN A CA 1
ATOM 621 C C . GLN A 1 81 ? 13.145 -14.838 -9.110 1.00 79.56 81 GLN A C 1
ATOM 623 O O . GLN A 1 81 ? 13.233 -15.869 -9.785 1.00 79.56 81 GLN A O 1
ATOM 628 N N . ASP A 1 82 ? 14.168 -14.007 -8.908 1.00 71.25 82 ASP A N 1
ATOM 629 C CA . ASP A 1 82 ? 15.552 -14.381 -9.191 1.00 71.25 82 ASP A CA 1
ATOM 630 C C . ASP A 1 82 ? 15.932 -15.564 -8.272 1.00 71.25 82 ASP A C 1
ATOM 632 O O . ASP A 1 82 ? 15.667 -15.495 -7.066 1.00 71.25 82 ASP A O 1
ATOM 636 N N . PRO A 1 83 ? 16.549 -16.648 -8.777 1.00 67.00 83 PRO A N 1
ATOM 637 C CA . PRO A 1 83 ? 17.139 -17.693 -7.935 1.00 67.00 83 PRO A CA 1
ATOM 638 C C . PRO A 1 83 ? 18.079 -17.166 -6.835 1.00 67.00 83 PRO A C 1
ATOM 640 O O . PRO A 1 83 ? 18.267 -17.823 -5.819 1.00 67.00 83 PRO A O 1
ATOM 643 N N . ARG A 1 84 ? 18.667 -15.980 -7.014 1.00 68.06 84 ARG A N 1
ATOM 644 C CA . ARG A 1 84 ? 19.527 -15.301 -6.033 1.00 68.06 84 ARG A CA 1
ATOM 645 C C . ARG A 1 84 ? 18.770 -14.388 -5.065 1.00 68.06 84 ARG A C 1
ATOM 647 O O . ARG A 1 84 ? 19.395 -13.795 -4.193 1.00 68.06 84 ARG A O 1
ATOM 654 N N . SER A 1 85 ? 17.457 -14.235 -5.229 1.00 68.19 85 SER A N 1
ATOM 655 C CA . SER A 1 85 ? 16.625 -13.484 -4.286 1.00 68.19 85 SER A CA 1
ATOM 656 C C . SER A 1 85 ? 16.471 -14.233 -2.962 1.00 68.19 85 SER A C 1
ATOM 658 O O . SER A 1 85 ? 16.673 -15.445 -2.888 1.00 68.19 85 SER A O 1
ATOM 660 N N . GLU A 1 86 ? 16.033 -13.514 -1.931 1.00 63.25 86 GLU A N 1
ATOM 661 C CA . GLU A 1 86 ? 15.798 -14.047 -0.583 1.00 63.25 86 GLU A CA 1
ATOM 662 C C . GLU A 1 86 ? 14.850 -15.256 -0.559 1.00 63.25 86 GLU A C 1
ATOM 664 O O . GLU A 1 86 ? 14.989 -16.134 0.289 1.00 63.25 86 GLU A O 1
ATOM 669 N N . LEU A 1 87 ? 13.918 -15.350 -1.517 1.00 65.06 87 LEU A N 1
ATOM 670 C CA . LEU A 1 87 ? 12.975 -16.466 -1.597 1.00 65.06 87 LEU A CA 1
ATOM 671 C C . LEU A 1 87 ? 13.564 -17.707 -2.296 1.00 65.06 87 LEU A C 1
ATOM 673 O O . LEU A 1 87 ? 12.983 -18.785 -2.172 1.00 65.06 87 LEU A O 1
ATOM 677 N N . ASN A 1 88 ? 14.669 -17.562 -3.050 1.00 66.31 88 ASN A N 1
ATOM 678 C CA . ASN A 1 88 ? 15.358 -18.614 -3.821 1.00 66.31 88 ASN A CA 1
ATOM 679 C C . ASN A 1 88 ? 14.387 -19.635 -4.454 1.00 66.31 88 ASN A C 1
ATOM 681 O O . ASN A 1 88 ? 14.500 -20.852 -4.288 1.00 66.31 88 ASN A O 1
ATOM 685 N N . SER A 1 89 ? 13.346 -19.135 -5.126 1.00 65.12 89 SER A N 1
ATOM 686 C CA . SER A 1 89 ? 12.294 -19.988 -5.676 1.00 65.12 89 SER A CA 1
ATOM 687 C C . SER A 1 89 ? 11.733 -19.430 -6.969 1.00 65.12 89 SER A C 1
ATOM 689 O O . SER A 1 89 ? 10.977 -18.465 -6.987 1.00 65.12 89 SER A O 1
ATOM 691 N N . THR A 1 90 ? 12.013 -20.120 -8.070 1.00 68.19 90 THR A N 1
ATOM 692 C CA . THR A 1 90 ? 11.445 -19.816 -9.392 1.00 68.19 90 THR A CA 1
ATOM 693 C C . THR A 1 90 ? 10.003 -20.305 -9.559 1.00 68.19 90 THR A C 1
ATOM 695 O O . THR A 1 90 ? 9.380 -20.049 -10.594 1.00 68.19 90 THR A O 1
ATOM 698 N N . ARG A 1 91 ? 9.468 -21.025 -8.558 1.00 71.69 91 ARG A N 1
ATOM 699 C CA . ARG A 1 91 ? 8.114 -21.601 -8.571 1.00 71.69 91 ARG A CA 1
ATOM 700 C C . ARG A 1 91 ? 7.035 -20.636 -8.093 1.00 71.69 91 ARG A C 1
ATOM 702 O O . ARG A 1 91 ? 5.878 -20.835 -8.446 1.00 71.69 91 ARG A O 1
ATOM 709 N N . TYR A 1 92 ? 7.398 -19.612 -7.323 1.00 77.69 92 TYR A N 1
ATOM 710 C CA . TYR A 1 92 ? 6.443 -18.656 -6.766 1.00 77.69 92 TYR A CA 1
ATOM 711 C C . TYR A 1 92 ? 6.669 -17.276 -7.373 1.00 77.69 92 TYR A C 1
ATOM 713 O O . TYR A 1 92 ? 7.757 -16.713 -7.283 1.00 77.69 92 TYR A O 1
ATOM 721 N N . ALA A 1 93 ? 5.639 -16.739 -8.018 1.00 88.56 93 ALA A N 1
ATOM 722 C CA . ALA A 1 93 ? 5.641 -15.370 -8.507 1.00 88.56 93 ALA A CA 1
ATOM 723 C C . ALA A 1 93 ? 5.058 -14.456 -7.419 1.00 88.56 93 ALA A C 1
ATOM 725 O O . ALA A 1 93 ? 3.980 -14.743 -6.894 1.00 88.56 93 ALA A O 1
ATOM 726 N N . TYR A 1 94 ? 5.786 -13.403 -7.042 1.00 91.50 94 TYR A N 1
ATOM 727 C CA . TYR A 1 94 ? 5.440 -12.571 -5.884 1.00 91.50 94 TYR A CA 1
ATOM 728 C C . TYR A 1 94 ? 6.114 -11.195 -5.945 1.00 91.50 94 TYR A C 1
ATOM 730 O O . TYR A 1 94 ? 7.306 -11.106 -6.245 1.00 91.50 94 TYR A O 1
ATOM 738 N N . PHE A 1 95 ? 5.389 -10.122 -5.637 1.00 94.38 95 PHE A N 1
ATOM 739 C CA . PHE A 1 95 ? 5.997 -8.799 -5.493 1.00 94.38 95 PHE A CA 1
ATOM 740 C C . PHE A 1 95 ? 6.754 -8.692 -4.169 1.00 94.38 95 PHE A C 1
ATOM 742 O O . PHE A 1 95 ? 6.273 -9.127 -3.127 1.00 94.38 95 PHE A O 1
ATOM 749 N N . THR A 1 96 ? 7.931 -8.082 -4.201 1.00 93.81 96 THR A N 1
ATOM 750 C CA . THR A 1 96 ? 8.741 -7.739 -3.031 1.00 93.81 96 THR A CA 1
ATOM 751 C C . THR A 1 96 ? 9.126 -6.267 -3.108 1.00 93.81 96 THR A C 1
ATOM 753 O O . THR A 1 96 ? 9.133 -5.672 -4.185 1.00 93.81 96 THR A O 1
ATOM 756 N N . GLN A 1 97 ? 9.528 -5.679 -1.978 1.00 95.06 97 GLN A N 1
ATOM 757 C CA . GLN A 1 97 ? 10.002 -4.287 -1.945 1.00 95.06 97 GLN A CA 1
ATOM 758 C C . GLN A 1 97 ? 11.292 -4.077 -2.766 1.00 95.06 97 GLN A C 1
ATOM 760 O O . GLN A 1 97 ? 11.692 -2.944 -3.021 1.00 95.06 97 GLN A O 1
ATOM 765 N N . ALA A 1 98 ? 11.946 -5.158 -3.211 1.00 91.94 98 ALA A N 1
ATOM 766 C CA . ALA A 1 98 ? 13.097 -5.103 -4.102 1.00 91.94 98 ALA A CA 1
ATOM 767 C C . ALA A 1 98 ? 12.716 -5.227 -5.585 1.00 91.94 98 ALA A C 1
ATOM 769 O O . ALA A 1 98 ? 13.267 -4.490 -6.396 1.00 91.94 98 ALA A O 1
ATOM 770 N N . ASN A 1 99 ? 11.810 -6.147 -5.940 1.00 93.12 99 ASN A N 1
ATOM 771 C CA . ASN A 1 99 ? 11.518 -6.488 -7.339 1.00 93.12 99 ASN A CA 1
ATOM 772 C C . ASN A 1 99 ? 10.373 -5.675 -7.966 1.00 93.12 99 ASN A C 1
ATOM 774 O O . ASN A 1 99 ? 10.151 -5.768 -9.171 1.00 93.12 99 ASN A O 1
ATOM 778 N N . ILE A 1 100 ? 9.657 -4.888 -7.159 1.00 95.81 100 ILE A N 1
ATOM 779 C CA . ILE A 1 100 ? 8.611 -3.980 -7.634 1.00 95.81 100 ILE A CA 1
ATOM 780 C C . ILE A 1 100 ? 9.187 -2.867 -8.526 1.00 95.81 100 ILE A C 1
ATOM 782 O O . ILE A 1 100 ? 8.506 -2.367 -9.413 1.00 95.81 100 ILE A O 1
ATOM 786 N N . PHE A 1 101 ? 10.476 -2.552 -8.367 1.00 96.44 101 PHE A N 1
ATOM 787 C CA . PHE A 1 101 ? 11.202 -1.627 -9.230 1.00 96.44 101 PHE A CA 1
ATOM 788 C C . PHE A 1 101 ? 11.619 -2.304 -10.547 1.00 96.44 101 PHE A C 1
ATOM 790 O O . PHE A 1 101 ? 12.644 -2.976 -10.648 1.00 96.44 101 PHE A O 1
ATOM 797 N N . THR A 1 102 ? 10.789 -2.130 -11.570 1.00 95.38 102 THR A N 1
ATOM 798 C CA . THR A 1 102 ? 11.043 -2.482 -12.970 1.00 95.38 102 THR A CA 1
ATOM 799 C C . THR A 1 102 ? 11.644 -1.306 -13.747 1.00 95.38 102 THR A C 1
ATOM 801 O O . THR A 1 102 ? 11.612 -0.161 -13.303 1.00 95.38 102 THR A O 1
ATOM 804 N N . ASN A 1 103 ? 12.080 -1.547 -14.988 1.00 96.81 103 ASN A N 1
ATOM 805 C CA . ASN A 1 103 ? 12.523 -0.476 -15.891 1.00 96.81 103 ASN A CA 1
ATOM 806 C C . ASN A 1 103 ? 11.464 0.613 -16.148 1.00 96.81 103 ASN A C 1
ATOM 808 O O . ASN A 1 103 ? 11.833 1.697 -16.590 1.00 96.81 103 ASN A O 1
ATOM 812 N N . GLN A 1 104 ? 10.166 0.330 -15.973 1.00 97.25 104 GLN A N 1
ATOM 813 C CA . GLN A 1 104 ? 9.116 1.337 -16.164 1.00 97.25 104 GLN A CA 1
ATOM 814 C C . GLN A 1 104 ? 8.858 2.122 -14.884 1.00 97.25 104 GLN A C 1
ATOM 816 O O . GLN A 1 104 ? 8.777 3.342 -14.927 1.00 97.25 104 GLN A O 1
ATOM 821 N N . THR A 1 105 ? 8.804 1.443 -13.742 1.00 97.69 105 THR A N 1
ATOM 822 C CA . THR A 1 105 ? 8.561 2.090 -12.450 1.00 97.69 105 THR A CA 1
ATOM 823 C C . THR A 1 105 ? 9.762 2.934 -11.999 1.00 97.69 105 THR A C 1
ATOM 825 O O . THR A 1 105 ? 9.564 4.005 -11.444 1.00 97.69 105 THR A O 1
ATOM 828 N N . GLU A 1 106 ? 11.001 2.530 -12.320 1.00 98.00 106 GLU A N 1
ATOM 829 C CA . GLU A 1 106 ? 12.224 3.332 -12.081 1.00 98.00 106 GLU A CA 1
ATOM 830 C C . GLU A 1 106 ? 12.241 4.654 -12.872 1.00 98.00 106 GLU A C 1
ATOM 832 O O . GLU A 1 106 ? 12.933 5.593 -12.490 1.00 98.00 106 GLU A O 1
ATOM 837 N N . LYS A 1 107 ? 11.483 4.754 -13.975 1.00 97.88 107 LYS A N 1
ATOM 838 C CA . LYS A 1 107 ? 11.319 6.020 -14.715 1.00 97.88 107 LYS A CA 1
ATOM 839 C C . LYS A 1 107 ? 10.286 6.945 -14.085 1.00 97.88 107 LYS A C 1
ATOM 841 O O . LYS A 1 107 ? 10.292 8.128 -14.408 1.00 97.88 107 LYS A O 1
ATOM 846 N N . VAL A 1 108 ? 9.380 6.401 -13.271 1.00 97.31 108 VAL A N 1
ATOM 847 C CA . VAL A 1 108 ? 8.401 7.195 -12.523 1.00 97.31 108 VAL A CA 1
ATOM 848 C C . VAL A 1 108 ? 9.110 7.829 -11.337 1.00 97.31 108 VAL A C 1
ATOM 850 O O . VAL A 1 108 ? 9.224 9.046 -11.275 1.00 97.31 108 VAL A O 1
ATOM 853 N N . VAL A 1 109 ? 9.658 6.994 -10.452 1.00 96.12 109 VAL A N 1
ATOM 854 C CA . VAL A 1 109 ? 10.484 7.438 -9.330 1.00 96.12 109 VAL A CA 1
ATOM 855 C C . VAL A 1 109 ? 11.617 6.430 -9.100 1.00 96.12 109 VAL A C 1
ATOM 857 O O . VAL A 1 109 ? 11.349 5.234 -8.922 1.00 96.12 109 VAL A O 1
ATOM 860 N N . PRO A 1 110 ? 12.891 6.865 -9.118 1.00 97.44 110 PRO A N 1
ATOM 861 C CA . PRO A 1 110 ? 14.010 5.962 -8.905 1.00 97.44 110 PRO A CA 1
ATOM 862 C C . PRO A 1 110 ? 14.011 5.365 -7.500 1.00 97.44 110 PRO A C 1
ATOM 864 O O . PRO A 1 110 ? 13.792 6.074 -6.515 1.00 97.44 110 PRO A O 1
ATOM 867 N N . LYS A 1 111 ? 14.381 4.088 -7.369 1.00 97.44 111 LYS A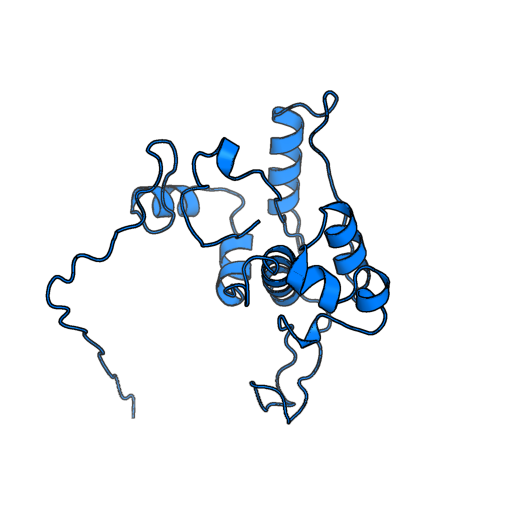 N 1
ATOM 868 C CA . LYS A 1 111 ? 14.474 3.423 -6.056 1.00 97.44 111 LYS A CA 1
ATOM 869 C C . LYS A 1 111 ? 15.355 4.186 -5.066 1.00 97.44 111 LYS A C 1
ATOM 871 O O . LYS A 1 111 ? 15.042 4.253 -3.880 1.00 97.44 111 LYS A O 1
ATOM 876 N N . ALA A 1 112 ? 16.466 4.739 -5.552 1.00 96.69 112 ALA A N 1
ATOM 877 C CA . ALA A 1 112 ? 17.404 5.506 -4.736 1.00 96.69 112 ALA A CA 1
ATOM 878 C C . ALA A 1 112 ? 16.759 6.758 -4.123 1.00 96.69 112 ALA A C 1
ATOM 880 O O . ALA A 1 112 ? 17.053 7.073 -2.977 1.00 96.69 112 ALA A O 1
ATOM 881 N N . GLN A 1 113 ? 15.856 7.416 -4.854 1.00 95.62 113 GLN A N 1
ATOM 882 C CA . GLN A 1 113 ? 15.108 8.563 -4.348 1.00 95.62 113 GLN A CA 1
ATOM 883 C C . GLN A 1 113 ? 14.079 8.120 -3.303 1.00 95.62 113 GLN A C 1
ATOM 885 O O . GLN A 1 113 ? 14.030 8.682 -2.216 1.00 95.62 113 GLN A O 1
ATOM 890 N N . VAL A 1 114 ? 13.325 7.047 -3.574 1.00 96.00 114 VAL A N 1
ATOM 891 C CA . VAL A 1 114 ? 12.336 6.524 -2.613 1.00 96.00 114 VAL A CA 1
ATOM 892 C C . VAL A 1 114 ? 12.986 6.092 -1.298 1.00 96.00 114 VAL A C 1
ATOM 894 O O . VAL A 1 114 ? 12.371 6.199 -0.242 1.00 96.00 114 VAL A O 1
ATOM 897 N N . LEU A 1 115 ? 14.229 5.600 -1.339 1.00 94.19 115 LEU A N 1
ATOM 898 C CA . LEU A 1 115 ? 14.961 5.195 -0.136 1.00 94.19 115 LEU A CA 1
ATOM 899 C C . LEU A 1 115 ? 15.250 6.373 0.802 1.00 94.19 115 LEU A C 1
ATOM 901 O O . LEU A 1 115 ? 15.412 6.125 1.996 1.00 94.19 115 LEU A O 1
ATOM 905 N N . ASP A 1 116 ? 15.311 7.592 0.266 1.00 93.56 116 ASP A N 1
ATOM 906 C CA . ASP A 1 116 ? 15.681 8.815 0.981 1.00 93.56 116 ASP A CA 1
ATOM 907 C C . ASP A 1 116 ? 14.456 9.689 1.302 1.00 93.56 116 ASP A C 1
ATOM 909 O O . ASP A 1 116 ? 14.257 10.100 2.442 1.00 93.56 116 ASP A O 1
ATOM 913 N N . GLU A 1 117 ? 13.586 9.908 0.314 1.00 92.62 117 GLU A N 1
ATOM 914 C CA . GLU A 1 117 ? 12.523 10.923 0.359 1.00 92.62 117 GLU A CA 1
ATOM 915 C C . GLU A 1 117 ? 11.108 10.333 0.463 1.00 92.62 117 GLU A C 1
ATOM 917 O O . GLU A 1 117 ? 10.164 11.023 0.848 1.00 92.62 117 GLU A O 1
ATOM 922 N N . GLY A 1 118 ? 10.939 9.056 0.118 1.00 92.75 118 GLY A N 1
ATOM 923 C CA . GLY A 1 118 ? 9.628 8.438 -0.058 1.00 92.75 118 GLY A CA 1
ATOM 924 C C . GLY A 1 118 ? 9.009 8.779 -1.415 1.00 92.75 118 GLY A C 1
ATOM 925 O O . GLY A 1 118 ? 9.710 8.847 -2.422 1.00 92.75 118 GLY A O 1
ATOM 926 N N . LEU A 1 119 ? 7.682 8.910 -1.467 1.00 92.06 119 LEU A N 1
ATOM 927 C CA . LEU A 1 119 ? 6.949 9.200 -2.702 1.00 92.06 119 LEU A CA 1
ATOM 928 C C . LEU A 1 119 ? 5.665 9.996 -2.431 1.00 92.06 119 LEU A C 1
ATOM 930 O O . LEU A 1 119 ? 5.028 9.815 -1.391 1.00 92.06 119 LEU A O 1
ATOM 934 N N . SER A 1 120 ? 5.285 10.857 -3.381 1.00 93.31 120 SER A N 1
ATOM 935 C CA . SER A 1 120 ? 4.004 11.574 -3.358 1.00 93.31 120 SER A CA 1
ATOM 936 C C . SER A 1 120 ? 2.823 10.642 -3.675 1.00 93.31 120 SER A C 1
ATOM 938 O O . SER A 1 120 ? 3.007 9.513 -4.142 1.00 93.31 120 SER A O 1
ATOM 940 N N . LEU A 1 121 ? 1.592 11.104 -3.433 1.00 93.56 121 LEU A N 1
ATOM 941 C CA . LEU A 1 121 ? 0.384 10.343 -3.774 1.00 93.56 121 LEU A CA 1
ATOM 942 C C . LEU A 1 121 ? 0.234 10.183 -5.298 1.00 93.56 121 LEU A C 1
ATOM 944 O O . LEU A 1 121 ? -0.198 9.137 -5.783 1.00 93.56 121 LEU A O 1
ATOM 948 N N . GLU A 1 122 ? 0.617 11.206 -6.053 1.00 94.69 122 GLU A N 1
ATOM 949 C CA . GLU A 1 122 ? 0.612 11.218 -7.510 1.00 94.69 122 GLU A CA 1
ATOM 950 C C . GLU A 1 122 ? 1.658 10.250 -8.068 1.00 94.69 122 GLU A C 1
ATOM 952 O O . GLU A 1 122 ? 1.324 9.412 -8.911 1.00 94.69 122 GLU A O 1
ATOM 957 N N . ASP A 1 123 ? 2.889 10.294 -7.545 1.00 95.75 123 ASP A N 1
ATOM 958 C CA . ASP A 1 123 ? 3.939 9.346 -7.925 1.00 95.75 123 ASP A CA 1
ATOM 959 C C . ASP A 1 123 ? 3.520 7.916 -7.594 1.00 95.75 123 ASP A C 1
ATOM 961 O O . ASP A 1 123 ? 3.714 7.031 -8.420 1.00 95.75 123 ASP A O 1
ATOM 965 N N . LEU A 1 124 ? 2.880 7.680 -6.439 1.00 97.12 124 LEU A N 1
ATOM 966 C CA . LEU A 1 124 ? 2.345 6.366 -6.070 1.00 97.12 124 LEU A CA 1
ATOM 967 C C . LEU A 1 124 ? 1.350 5.845 -7.116 1.00 97.12 124 LEU A C 1
ATOM 969 O O . LEU A 1 124 ? 1.432 4.688 -7.536 1.00 97.12 124 LEU A O 1
ATOM 973 N N . ALA A 1 125 ? 0.407 6.683 -7.547 1.00 96.81 125 ALA A N 1
ATOM 974 C CA . ALA A 1 125 ? -0.608 6.285 -8.516 1.00 96.81 125 ALA A CA 1
ATOM 975 C C . ALA A 1 125 ? -0.004 5.988 -9.898 1.00 96.81 125 ALA A C 1
ATOM 977 O O . ALA A 1 125 ? -0.341 4.975 -10.524 1.00 96.81 125 ALA A O 1
ATOM 978 N N . VAL A 1 126 ? 0.924 6.831 -10.361 1.00 97.94 126 VAL A N 1
ATOM 979 C CA . VAL A 1 126 ? 1.636 6.616 -11.630 1.00 97.94 126 VAL A CA 1
ATOM 980 C C . VAL A 1 126 ? 2.538 5.380 -11.540 1.00 97.94 126 VAL A C 1
ATOM 982 O O . VAL A 1 126 ? 2.575 4.580 -12.474 1.00 97.94 126 VAL A O 1
ATOM 985 N N . PHE A 1 127 ? 3.206 5.171 -10.404 1.00 98.12 127 PHE A N 1
ATOM 986 C CA . PHE A 1 127 ? 4.071 4.023 -10.143 1.00 98.12 127 PHE A CA 1
ATOM 987 C C . PHE A 1 127 ? 3.282 2.711 -10.181 1.00 98.12 127 PHE A C 1
ATOM 989 O O . PHE A 1 127 ? 3.678 1.783 -10.883 1.00 98.12 127 PHE A O 1
ATOM 996 N N . LEU A 1 128 ? 2.131 2.640 -9.503 1.00 98.06 128 LEU A N 1
ATOM 997 C CA . LEU A 1 128 ? 1.245 1.470 -9.550 1.00 98.06 128 LEU A CA 1
ATOM 998 C C . LEU A 1 128 ? 0.758 1.187 -10.975 1.00 98.06 128 LEU A C 1
ATOM 1000 O O . LEU A 1 128 ? 0.803 0.042 -11.420 1.00 98.06 128 LEU A O 1
ATOM 1004 N N . SER A 1 129 ? 0.366 2.228 -11.714 1.00 98.00 129 SER A N 1
ATOM 1005 C CA . SER A 1 129 ? -0.112 2.105 -13.100 1.00 98.00 129 SER A CA 1
ATOM 1006 C C . SER A 1 129 ? 0.977 1.686 -14.096 1.00 98.00 129 SER A C 1
ATOM 1008 O O . SER A 1 129 ? 0.672 1.294 -15.220 1.00 98.00 129 SER A O 1
ATOM 1010 N N . ALA A 1 130 ? 2.257 1.757 -13.714 1.00 97.75 130 ALA A N 1
ATOM 1011 C CA . ALA A 1 130 ? 3.362 1.273 -14.537 1.00 97.75 130 ALA A CA 1
ATOM 1012 C C . ALA A 1 130 ? 3.524 -0.263 -14.487 1.00 97.75 130 ALA A C 1
ATOM 1014 O O . ALA A 1 130 ? 4.328 -0.819 -15.243 1.00 97.75 130 ALA A O 1
ATOM 1015 N N . HIS A 1 131 ? 2.769 -0.959 -13.628 1.00 97.62 131 HIS A N 1
ATOM 1016 C CA . HIS A 1 131 ? 2.678 -2.417 -13.620 1.00 97.62 131 HIS A CA 1
ATOM 1017 C C . HIS A 1 131 ? 1.630 -2.934 -14.613 1.00 97.62 131 HIS A C 1
ATOM 1019 O O . HIS A 1 131 ? 0.628 -2.288 -14.904 1.00 97.62 131 HIS A O 1
ATOM 1025 N N . GLN A 1 132 ? 1.865 -4.137 -15.140 1.00 95.88 132 GLN A N 1
ATOM 1026 C CA . GLN A 1 132 ? 0.965 -4.759 -16.107 1.00 95.88 132 GLN A CA 1
ATOM 1027 C C . GLN A 1 132 ? -0.412 -5.036 -15.485 1.00 95.88 132 GLN A C 1
ATOM 1029 O O . GLN A 1 132 ? -0.491 -5.611 -14.401 1.00 95.88 132 GLN A O 1
ATOM 1034 N N . ASP A 1 133 ? -1.475 -4.684 -16.213 1.00 95.88 133 ASP A N 1
ATOM 1035 C CA . ASP A 1 133 ? -2.878 -4.916 -15.841 1.00 95.88 133 ASP A CA 1
ATOM 1036 C C . ASP A 1 133 ? -3.307 -4.221 -14.531 1.00 95.88 133 ASP A C 1
ATOM 1038 O O . ASP A 1 133 ? -4.281 -4.625 -13.898 1.00 95.88 133 ASP A O 1
ATOM 1042 N N . VAL A 1 134 ? -2.601 -3.155 -14.134 1.00 97.69 134 VAL A N 1
ATOM 1043 C CA . VAL A 1 134 ? -2.927 -2.332 -12.962 1.00 97.69 134 VAL A CA 1
ATOM 1044 C C . VAL A 1 134 ? -3.400 -0.954 -13.417 1.00 97.69 134 VAL A C 1
ATOM 1046 O O . VAL A 1 134 ? -2.671 -0.219 -14.079 1.00 97.69 134 VAL A O 1
ATOM 1049 N N . GLY A 1 135 ? -4.623 -0.592 -13.035 1.00 96.69 135 GLY A N 1
ATOM 1050 C CA . GLY A 1 135 ? -5.117 0.781 -13.108 1.00 96.69 135 GLY A CA 1
ATOM 1051 C C . GLY A 1 135 ? -5.087 1.415 -11.723 1.00 96.69 135 GLY A C 1
ATOM 1052 O O . GLY A 1 135 ? -5.515 0.790 -10.756 1.00 96.69 135 GLY A O 1
ATOM 1053 N N . SER A 1 136 ? -4.602 2.650 -11.621 1.00 96.44 136 SER A N 1
ATOM 1054 C CA . SER A 1 136 ? -4.653 3.424 -10.383 1.00 96.44 136 SER A CA 1
ATOM 1055 C C . SER A 1 136 ? -5.132 4.846 -10.653 1.00 96.44 136 SER A C 1
ATOM 1057 O O . SER A 1 136 ? -4.871 5.425 -11.708 1.00 96.44 136 SER A O 1
ATOM 1059 N N . ALA A 1 137 ? -5.851 5.399 -9.686 1.00 92.50 137 ALA A N 1
ATOM 1060 C CA . ALA A 1 137 ? -6.284 6.783 -9.657 1.00 92.50 137 ALA A CA 1
ATOM 1061 C C . ALA A 1 137 ? -6.077 7.324 -8.242 1.00 92.50 137 ALA A C 1
ATOM 1063 O O . ALA A 1 137 ? -6.117 6.572 -7.268 1.00 92.50 137 ALA A O 1
ATOM 1064 N N . PHE A 1 138 ? -5.880 8.632 -8.128 1.00 91.06 138 PHE A N 1
ATOM 1065 C CA . PHE A 1 138 ? -5.727 9.308 -6.847 1.00 91.06 138 PHE A CA 1
ATOM 1066 C C . PHE A 1 138 ? -6.798 10.381 -6.667 1.00 91.06 138 PHE A C 1
ATOM 1068 O O . PHE A 1 138 ? -7.328 10.938 -7.630 1.00 91.06 138 PHE A O 1
ATOM 1075 N N . LEU A 1 139 ? -7.104 10.674 -5.407 1.00 88.25 139 LEU A N 1
ATOM 1076 C CA . LEU A 1 139 ? -8.010 11.737 -4.996 1.00 88.25 139 LEU A CA 1
ATOM 1077 C C . LEU A 1 139 ? -7.326 12.541 -3.891 1.00 88.25 139 LEU A C 1
ATOM 1079 O O . LEU A 1 139 ? -7.138 12.031 -2.788 1.00 88.25 139 LEU A O 1
ATOM 1083 N N . HIS A 1 140 ? -6.993 13.804 -4.163 1.00 86.94 140 HIS A N 1
ATOM 1084 C CA . HIS A 1 140 ? -6.574 14.717 -3.100 1.00 86.94 140 HIS A CA 1
ATOM 1085 C C . HIS A 1 140 ? -7.778 15.207 -2.311 1.00 86.94 140 HIS A C 1
ATOM 1087 O O . HIS A 1 140 ? -8.824 15.550 -2.875 1.00 86.94 140 HIS A O 1
ATOM 1093 N N . THR A 1 141 ? -7.597 15.339 -1.001 1.00 80.88 141 THR A N 1
ATOM 1094 C CA . THR A 1 141 ? -8.464 16.206 -0.213 1.00 80.88 141 THR A CA 1
ATOM 1095 C C . THR A 1 141 ? -8.272 17.638 -0.716 1.00 80.88 141 THR A C 1
ATOM 1097 O O . THR A 1 141 ? -7.158 18.137 -0.857 1.00 80.88 141 THR A O 1
ATOM 1100 N N . SER A 1 142 ? -9.366 18.300 -1.074 1.00 79.31 142 SER A N 1
ATOM 1101 C CA . SER A 1 142 ? -9.355 19.685 -1.547 1.00 79.31 142 SER A CA 1
ATOM 1102 C C . SER A 1 142 ? -10.569 20.412 -0.977 1.00 79.31 142 SER A C 1
ATOM 1104 O O . SER A 1 142 ? -11.520 19.744 -0.564 1.00 79.31 142 SER A O 1
ATOM 1106 N N . PRO A 1 143 ? -10.607 21.756 -0.989 1.00 76.81 143 PRO A N 1
ATOM 1107 C CA . PRO A 1 143 ? -11.781 22.506 -0.536 1.00 76.81 143 PRO A CA 1
ATOM 1108 C C . PRO A 1 143 ? -13.089 22.114 -1.248 1.00 76.81 143 PRO A C 1
ATOM 1110 O O . PRO A 1 143 ? -14.170 22.345 -0.716 1.00 76.81 143 PRO A O 1
ATOM 1113 N N . ASN A 1 144 ? -12.992 21.500 -2.433 1.00 78.88 144 ASN A N 1
ATOM 1114 C CA . ASN A 1 144 ? -14.130 21.058 -3.237 1.00 78.88 144 ASN A CA 1
ATOM 1115 C C . ASN A 1 144 ? -14.545 19.599 -2.964 1.00 78.88 144 ASN A C 1
ATOM 1117 O O . ASN A 1 144 ? -15.548 19.143 -3.509 1.00 78.88 144 ASN A O 1
ATOM 1121 N N . VAL A 1 145 ? -13.792 18.855 -2.148 1.00 84.50 145 VAL A N 1
ATOM 1122 C CA . VAL A 1 145 ? -14.115 17.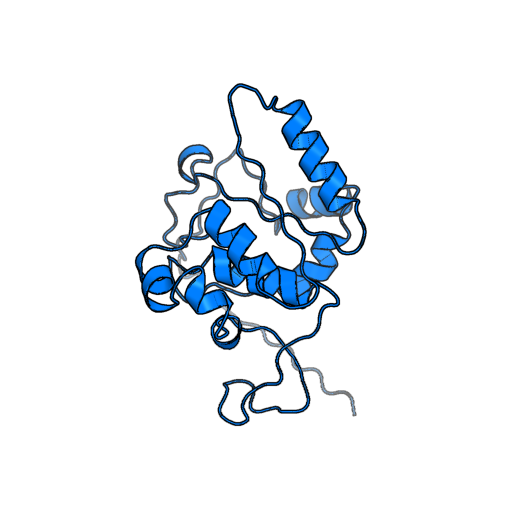478 -1.747 1.00 84.50 145 VAL A CA 1
ATOM 1123 C C . VAL A 1 145 ? -14.626 17.505 -0.313 1.00 84.50 145 VAL A C 1
ATOM 1125 O O . VAL A 1 145 ? -13.876 17.758 0.628 1.00 84.50 145 VAL A O 1
ATOM 1128 N N . THR A 1 146 ? -15.919 17.241 -0.131 1.00 90.88 146 THR A N 1
ATOM 1129 C CA . THR A 1 146 ? -16.512 17.160 1.208 1.00 90.88 146 THR A CA 1
ATOM 1130 C C . THR A 1 146 ? -16.081 15.875 1.916 1.00 90.88 146 THR A C 1
ATOM 1132 O O . THR A 1 146 ? -15.763 14.867 1.283 1.00 90.88 146 THR A O 1
ATOM 1135 N N . LEU A 1 147 ? -16.126 15.876 3.251 1.00 90.56 147 LEU A N 1
ATOM 1136 C CA . LEU A 1 147 ? -15.858 14.674 4.047 1.00 90.56 147 LEU A CA 1
ATOM 1137 C C . LEU A 1 147 ? -16.807 13.517 3.693 1.00 90.56 147 LEU A C 1
ATOM 1139 O O . LEU A 1 147 ? -16.406 12.356 3.696 1.00 90.56 147 LEU A O 1
ATOM 1143 N N . GLU A 1 148 ? -18.063 13.828 3.376 1.00 92.88 148 GLU A N 1
ATOM 1144 C CA . GLU A 1 148 ? -19.044 12.837 2.934 1.00 92.88 148 GLU A CA 1
ATOM 1145 C C . GLU A 1 148 ? -18.668 12.233 1.578 1.00 92.88 148 GLU A C 1
ATOM 1147 O O . GLU A 1 148 ? -18.683 11.012 1.433 1.00 92.88 148 GLU A O 1
ATOM 1152 N N . ALA A 1 149 ? -18.247 13.061 0.616 1.00 91.06 149 ALA A N 1
ATOM 1153 C CA . ALA A 1 149 ? -17.771 12.585 -0.679 1.00 91.06 149 ALA A CA 1
ATOM 1154 C C . ALA A 1 149 ? -16.519 11.706 -0.531 1.00 91.06 149 ALA A C 1
ATOM 1156 O O . ALA A 1 149 ? -16.445 10.642 -1.140 1.00 91.06 149 ALA A O 1
ATOM 1157 N N . PHE A 1 150 ? -15.575 12.099 0.332 1.00 92.06 150 PHE A N 1
ATOM 1158 C CA . PHE A 1 150 ? -14.382 11.305 0.637 1.00 92.06 150 PHE A CA 1
ATOM 1159 C C . PHE A 1 150 ? -14.734 9.939 1.244 1.00 92.06 150 PHE A C 1
ATOM 1161 O O . PHE A 1 150 ? -14.268 8.906 0.765 1.00 92.06 150 PHE A O 1
ATOM 1168 N N . ARG A 1 151 ? -15.616 9.908 2.254 1.00 93.62 151 ARG A N 1
ATOM 1169 C CA . ARG A 1 151 ? -16.098 8.654 2.860 1.00 93.62 151 ARG A CA 1
ATOM 1170 C C . ARG A 1 151 ? -16.812 7.772 1.842 1.00 93.62 151 ARG A C 1
ATOM 1172 O O . ARG A 1 151 ? -16.569 6.571 1.810 1.00 93.62 151 ARG A O 1
ATOM 1179 N N . SER A 1 152 ? -17.662 8.365 1.006 1.00 93.62 152 SER A N 1
ATOM 1180 C CA . SER A 1 152 ? -18.373 7.638 -0.045 1.00 93.62 152 SER A CA 1
ATOM 1181 C C . SER A 1 152 ? -17.401 7.017 -1.049 1.00 93.62 152 SER A C 1
ATOM 1183 O O . SER A 1 152 ? -17.552 5.846 -1.380 1.00 93.62 152 SER A O 1
ATOM 1185 N N . ALA A 1 153 ? -16.364 7.750 -1.466 1.00 93.00 153 ALA A N 1
ATOM 1186 C CA . ALA A 1 153 ? -15.336 7.237 -2.368 1.00 93.00 153 ALA A CA 1
ATOM 1187 C C . ALA A 1 153 ? -14.573 6.045 -1.764 1.00 93.00 153 ALA A C 1
ATOM 1189 O O . ALA A 1 153 ? -14.386 5.040 -2.446 1.00 93.00 153 ALA A O 1
ATOM 1190 N N . ILE A 1 154 ? -14.198 6.110 -0.479 1.00 94.25 154 ILE A N 1
ATOM 1191 C CA . ILE A 1 154 ? -13.550 4.984 0.215 1.00 94.25 154 ILE A CA 1
ATOM 1192 C C . ILE A 1 154 ? -14.479 3.770 0.269 1.00 94.25 154 ILE A C 1
ATOM 1194 O O . ILE A 1 154 ? -14.070 2.678 -0.107 1.00 94.25 154 ILE A O 1
ATOM 1198 N N . VAL A 1 155 ? -15.728 3.947 0.712 1.00 95.31 155 VAL A N 1
ATOM 1199 C CA . VAL A 1 155 ? -16.688 2.835 0.829 1.00 95.31 155 VAL A CA 1
ATOM 1200 C C . VAL A 1 155 ? -16.962 2.194 -0.531 1.00 95.31 155 VAL A C 1
ATOM 1202 O O . VAL A 1 155 ? -17.035 0.973 -0.619 1.00 95.31 155 VAL A O 1
ATOM 1205 N N . GLN A 1 156 ? -17.071 2.996 -1.594 1.00 95.00 156 GLN A N 1
ATOM 1206 C CA . GLN A 1 156 ? -17.211 2.489 -2.960 1.00 95.00 156 GLN A CA 1
ATOM 1207 C C . GLN A 1 156 ? -15.974 1.701 -3.403 1.00 95.00 156 GLN A C 1
ATOM 1209 O O . GLN A 1 156 ? -16.129 0.624 -3.970 1.00 95.00 156 GLN A O 1
ATOM 1214 N N . GLY A 1 157 ? -14.767 2.197 -3.109 1.00 95.31 157 GLY A N 1
ATOM 1215 C CA . GLY A 1 157 ? -13.516 1.496 -3.402 1.00 95.31 157 GLY A CA 1
ATOM 1216 C C . GLY A 1 157 ? -13.418 0.145 -2.694 1.00 95.31 157 GLY A C 1
ATOM 1217 O O . GLY A 1 157 ? -13.169 -0.857 -3.350 1.00 95.31 157 GLY A O 1
ATOM 1218 N N . LEU A 1 158 ? -13.710 0.104 -1.389 1.00 96.06 158 LEU A N 1
ATOM 1219 C CA . LEU A 1 158 ? -13.707 -1.129 -0.585 1.00 96.06 158 LEU A CA 1
ATOM 1220 C C . LEU A 1 158 ? -14.803 -2.133 -0.993 1.00 96.06 158 LEU A C 1
ATOM 1222 O O . LEU A 1 158 ? -14.745 -3.302 -0.620 1.00 96.06 158 LEU A O 1
ATOM 1226 N N . ALA A 1 159 ? -15.859 -1.675 -1.673 1.00 95.81 159 ALA A N 1
ATOM 1227 C CA . ALA A 1 159 ? -16.952 -2.526 -2.147 1.00 95.81 159 ALA A CA 1
ATOM 1228 C C . ALA A 1 159 ? -16.723 -3.038 -3.576 1.00 95.81 159 ALA A C 1
ATOM 1230 O O . ALA A 1 159 ? -17.412 -3.963 -4.016 1.00 95.81 159 ALA A O 1
ATOM 1231 N N . ALA A 1 160 ? -15.816 -2.410 -4.324 1.00 95.62 160 ALA A N 1
ATOM 1232 C CA . ALA A 1 160 ? -15.568 -2.742 -5.712 1.00 95.62 160 ALA A CA 1
ATOM 1233 C C . ALA A 1 160 ? -14.704 -4.012 -5.819 1.00 95.62 160 ALA A C 1
ATOM 1235 O O . ALA A 1 160 ? -13.726 -4.167 -5.089 1.00 95.62 160 ALA A O 1
ATOM 1236 N N . PRO A 1 161 ? -15.035 -4.941 -6.733 1.00 92.25 161 PRO A N 1
ATOM 1237 C CA . PRO A 1 161 ? -14.225 -6.134 -6.938 1.00 92.25 161 PRO A CA 1
ATOM 1238 C C . PRO A 1 161 ? -12.835 -5.765 -7.466 1.00 92.25 161 PRO A C 1
ATOM 1240 O O . PRO A 1 161 ? -12.694 -4.817 -8.240 1.00 92.25 161 PRO A O 1
ATOM 1243 N N . ASP A 1 162 ? -11.824 -6.539 -7.062 1.00 92.81 162 ASP A N 1
ATOM 1244 C CA . ASP A 1 162 ? -10.426 -6.386 -7.493 1.00 92.81 162 ASP A CA 1
ATOM 1245 C C . ASP A 1 162 ? -9.908 -4.932 -7.377 1.00 92.81 162 ASP A C 1
ATOM 1247 O O . ASP A 1 162 ? -9.089 -4.477 -8.174 1.00 92.81 162 ASP A O 1
ATOM 1251 N N . THR A 1 163 ? -10.403 -4.194 -6.379 1.00 96.00 163 THR A N 1
ATOM 1252 C CA . THR A 1 163 ? -10.056 -2.799 -6.090 1.00 96.00 163 THR A CA 1
ATOM 1253 C C . THR A 1 163 ? -9.579 -2.708 -4.649 1.00 96.00 163 THR A C 1
ATOM 1255 O O . THR A 1 163 ? -10.146 -3.343 -3.774 1.00 96.00 163 THR A O 1
ATOM 1258 N N . PHE A 1 164 ? -8.537 -1.918 -4.400 1.00 97.56 164 PHE A N 1
ATOM 1259 C CA . PHE A 1 164 ? -8.025 -1.668 -3.055 1.00 97.56 164 PHE A CA 1
ATOM 1260 C C . PHE A 1 164 ? -7.799 -0.174 -2.861 1.00 97.56 164 PHE A C 1
ATOM 1262 O O . PHE A 1 164 ? -7.489 0.550 -3.809 1.00 97.56 164 PHE A O 1
ATOM 1269 N N . VAL A 1 165 ? -7.909 0.279 -1.615 1.00 96.81 165 VAL A N 1
ATOM 1270 C CA . VAL A 1 165 ? -7.688 1.677 -1.241 1.00 96.81 165 VAL A CA 1
ATOM 1271 C C . VAL A 1 165 ? -6.374 1.799 -0.476 1.00 96.81 165 VAL A C 1
ATOM 1273 O O . VAL A 1 165 ? -6.180 1.142 0.545 1.00 96.81 165 VAL A O 1
ATOM 1276 N N . ILE A 1 166 ? -5.484 2.674 -0.947 1.00 96.75 166 ILE A N 1
ATOM 1277 C CA . ILE A 1 166 ? -4.311 3.129 -0.193 1.00 96.75 166 ILE A CA 1
ATOM 1278 C C . ILE A 1 166 ? -4.584 4.562 0.260 1.00 96.75 166 ILE A C 1
ATOM 1280 O O . ILE A 1 166 ? -4.992 5.401 -0.541 1.00 96.75 166 ILE A O 1
ATOM 1284 N N . VAL A 1 167 ? -4.362 4.839 1.543 1.00 94.19 167 VAL A N 1
ATOM 1285 C CA . VAL A 1 167 ? -4.487 6.182 2.118 1.00 94.19 167 VAL A CA 1
ATOM 1286 C C . VAL A 1 167 ? -3.103 6.759 2.397 1.00 94.19 167 VAL A C 1
ATOM 1288 O O . VAL A 1 167 ? -2.209 6.041 2.835 1.00 94.19 167 VAL A O 1
ATOM 1291 N N . ASN A 1 168 ? -2.937 8.056 2.149 1.00 92.06 168 ASN A N 1
ATOM 1292 C CA . ASN A 1 168 ? -1.765 8.827 2.551 1.00 92.06 168 ASN A CA 1
ATOM 1293 C C . ASN A 1 168 ? -2.239 9.966 3.455 1.00 92.06 168 ASN A C 1
ATOM 1295 O O . ASN A 1 168 ? -3.131 10.727 3.073 1.00 92.06 168 ASN A O 1
ATOM 1299 N N . PHE A 1 169 ? -1.692 10.055 4.665 1.00 90.19 169 PHE A N 1
ATOM 1300 C CA . PHE A 1 169 ? -2.147 11.019 5.663 1.00 90.19 169 PHE A CA 1
ATOM 1301 C C . PHE A 1 169 ? -0.985 11.582 6.485 1.00 90.19 169 PHE A C 1
ATOM 1303 O O . PHE A 1 169 ? 0.092 11.000 6.573 1.00 90.19 169 PHE A O 1
ATOM 1310 N N . ASN A 1 170 ? -1.215 12.739 7.110 1.00 87.75 170 ASN A N 1
ATOM 1311 C CA . ASN A 1 170 ? -0.279 13.296 8.078 1.00 87.75 170 ASN A CA 1
ATOM 1312 C C . ASN A 1 170 ? -0.557 12.699 9.464 1.00 87.75 170 ASN A C 1
ATOM 1314 O O . ASN A 1 170 ? -1.639 12.875 10.021 1.00 87.75 170 ASN A O 1
ATOM 1318 N N . ARG A 1 171 ? 0.443 12.028 10.035 1.00 83.69 171 ARG A N 1
ATOM 1319 C CA . ARG A 1 171 ? 0.381 11.414 11.364 1.00 83.69 171 ARG A CA 1
ATOM 1320 C C . ARG A 1 171 ? 0.201 12.394 12.510 1.00 83.69 171 ARG A C 1
ATOM 1322 O O . ARG A 1 171 ? -0.458 12.040 13.482 1.00 83.69 171 ARG A O 1
ATOM 1329 N N . ASP A 1 172 ? 0.756 13.598 12.399 1.00 85.06 172 ASP A N 1
ATOM 1330 C CA . ASP A 1 172 ? 0.592 14.637 13.422 1.00 85.06 172 ASP A CA 1
ATOM 1331 C C . ASP A 1 172 ? -0.888 14.975 13.614 1.00 85.06 172 ASP A C 1
ATOM 1333 O O . ASP A 1 172 ? -1.336 15.225 14.728 1.00 85.06 172 ASP A O 1
ATOM 1337 N N . ALA A 1 173 ? -1.679 14.908 12.538 1.00 86.19 173 ALA A N 1
ATOM 1338 C CA . ALA A 1 173 ? -3.114 15.163 12.594 1.00 86.19 173 ALA A CA 1
ATOM 1339 C C . ALA A 1 173 ? -3.902 14.081 13.358 1.00 86.19 173 ALA A C 1
ATOM 1341 O O . ALA A 1 173 ? -5.049 14.325 13.722 1.00 86.19 173 ALA A O 1
ATOM 1342 N N . LEU A 1 174 ? -3.310 12.903 13.588 1.00 82.31 174 LEU A N 1
ATOM 1343 C CA . LEU A 1 174 ? -3.888 11.813 14.384 1.00 82.31 174 LEU A CA 1
ATOM 1344 C C . LEU A 1 174 ? -3.156 11.612 15.720 1.00 82.31 174 LEU A C 1
ATOM 1346 O O . LEU A 1 174 ? -3.420 10.633 16.412 1.00 82.31 174 LEU A O 1
ATOM 1350 N N . ASP A 1 175 ? -2.213 12.497 16.055 1.00 82.12 175 ASP A N 1
ATOM 1351 C CA . ASP A 1 175 ? -1.346 12.390 17.233 1.00 82.12 175 ASP A CA 1
ATOM 1352 C C . ASP A 1 175 ? -0.529 11.074 17.274 1.00 82.12 175 ASP A C 1
ATOM 1354 O O . ASP A 1 175 ? -0.138 10.573 18.328 1.00 82.12 175 ASP A O 1
ATOM 1358 N N . VAL A 1 176 ? -0.249 10.502 16.087 1.00 72.81 176 VAL A N 1
ATOM 1359 C CA . VAL A 1 176 ? 0.519 9.252 15.900 1.00 72.81 176 VAL A CA 1
ATOM 1360 C C . VAL A 1 176 ? 1.953 9.485 15.403 1.00 72.81 176 VAL A C 1
ATOM 1362 O O . VAL A 1 176 ? 2.545 8.628 14.738 1.00 72.81 176 VAL A O 1
ATOM 1365 N N . SER A 1 177 ? 2.543 10.646 15.693 1.00 61.12 177 SER A N 1
ATOM 1366 C CA . SER A 1 177 ? 3.904 11.008 15.257 1.00 61.12 177 SER A CA 1
ATOM 1367 C C . SER A 1 177 ? 5.010 10.711 16.267 1.00 61.12 177 SER A C 1
ATOM 1369 O O . SER A 1 177 ? 6.180 10.655 15.898 1.00 61.12 177 SER A O 1
ATOM 1371 N N . GLN A 1 178 ? 4.656 10.394 17.513 1.00 53.41 178 GLN A N 1
ATOM 1372 C CA . GLN A 1 178 ? 5.587 10.043 18.601 1.00 53.41 178 GLN A CA 1
ATOM 1373 C C . GLN A 1 178 ? 6.301 8.685 18.393 1.00 53.41 178 GLN A C 1
ATOM 1375 O O . GLN A 1 178 ? 7.024 8.200 19.263 1.00 53.41 178 GLN A O 1
ATOM 1380 N N . TYR A 1 179 ? 6.083 8.042 17.245 1.00 53.88 179 TYR A N 1
ATOM 1381 C CA . TYR A 1 179 ? 6.403 6.647 16.979 1.00 53.88 179 TYR A CA 1
ATOM 1382 C C . TYR A 1 179 ? 7.370 6.598 15.799 1.00 53.88 179 TYR A C 1
ATOM 1384 O O . TYR A 1 179 ? 6.990 6.890 14.665 1.00 53.88 179 TYR A O 1
ATOM 1392 N N . ASN A 1 180 ? 8.610 6.171 16.064 1.00 40.56 180 ASN A N 1
ATOM 1393 C CA . ASN A 1 180 ? 9.709 5.960 15.102 1.00 40.56 180 ASN A CA 1
ATOM 1394 C C . ASN A 1 180 ? 9.434 4.859 14.050 1.00 40.56 180 ASN A C 1
ATOM 1396 O O . ASN A 1 180 ? 10.347 4.205 13.551 1.00 40.56 180 ASN A O 1
ATOM 1400 N N . VAL A 1 181 ? 8.172 4.617 13.711 1.00 41.69 181 VAL A N 1
ATOM 1401 C CA . VAL A 1 181 ? 7.745 3.713 12.650 1.00 41.69 181 VAL A CA 1
ATOM 1402 C C . VAL A 1 181 ? 7.077 4.583 11.603 1.00 41.69 181 VAL A C 1
ATOM 1404 O O . VAL A 1 181 ? 5.861 4.698 11.609 1.00 41.69 181 VAL A O 1
ATOM 1407 N N . HIS A 1 182 ? 7.855 5.262 10.763 1.00 38.03 182 HIS A N 1
ATOM 1408 C CA . HIS A 1 182 ? 7.364 6.155 9.709 1.00 38.03 182 HIS A CA 1
ATOM 1409 C C . HIS A 1 182 ? 6.620 5.381 8.598 1.00 38.03 182 HIS A C 1
ATOM 1411 O O . HIS A 1 182 ? 7.109 5.273 7.484 1.00 38.03 182 HIS A O 1
ATOM 1417 N N . LEU A 1 183 ? 5.453 4.799 8.879 1.00 47.22 183 LEU A N 1
ATOM 1418 C CA . LEU A 1 183 ? 4.519 4.379 7.826 1.00 47.22 183 LEU A CA 1
ATOM 1419 C C . LEU A 1 183 ? 3.708 5.600 7.366 1.00 47.22 183 LEU A C 1
ATOM 1421 O O . LEU A 1 183 ? 3.119 6.280 8.198 1.00 47.22 183 LEU A O 1
ATOM 1425 N N . CYS A 1 184 ? 3.687 5.880 6.071 1.00 47.06 184 CYS A N 1
ATOM 1426 C CA . CYS A 1 184 ? 2.710 6.733 5.400 1.00 47.06 184 CYS A CA 1
ATOM 1427 C C . CYS A 1 184 ? 1.274 6.448 5.902 1.00 47.06 184 CYS A C 1
ATOM 1429 O O . CYS A 1 184 ? 0.454 7.372 5.753 1.00 47.06 184 CYS A O 1
#

Secondary structure (DSSP, 8-state):
----------------------TT---TTSHHHHHHHHH-SS-HHHHHHHTT----SSTT-HHHHHHHHHHHHTTS--PBPPTTSTT--TT-B---TTTT--TTHHHHS-HHHHHHH---HHHHHHHHHTSTT---------TTS-HHHHHHHHHHHHHSTT--------GGGGT--SSS----

Radius of gyration: 18.88 Å; chains: 1; bounding box: 39×61×49 Å

Sequence (184 aa):
MLHVLLVSVILPSLLHAELVIPQDLTPLNSPEGQALLFGAQPRDDYFQLSQHFVTQINSAFCGIASSVTVLNALRVPRPRQDPRSELNSTRYAYFTQANIFTNQTEKVVPKAQVLDEGLSLEDLAVFLSAHQDVGSAFLHTSPNVTLEAFRSAIVQGLAAPDTFVIVNFNRDALDVSQYNVHLC

InterPro domains:
  IPR007719 Phytochelatin synthase, N-terminal catalytic domain [PF05023] (19-175)
  IPR007719 Phytochelatin synthase, N-terminal catalytic domain [PS51443] (9-184)
  IPR038156 Phytochelatin synthase, N-terminal domain superfamily [G3DSA:3.90.70.30] (24-182)
  IPR038765 Papain-like cysteine peptidase superfamily [SSF54001] (21-175)
  IPR040409 Phytochelatin synthase [PTHR33447] (20-174)

Foldseek 3Di:
DDDDDDDDDPDDPDPDVPPDAPPVDDDCPDPVVVVVLVVDPPRVVVVLLVVQQDAAPALLCQLLSVLQSLVSSFPAFAQQDDCPDPVNDSPDGGDDSPPLDDPQLCVLPNPVCSRPHHDDQVSSQSSQVSDPPGHGDDDDDDPPQDPVNVVVVQNVQSNDPSGDDDDDDDCVVSVNPVDNRNRD

pLDDT: mean 87.02, std 14.07, range [38.03, 98.12]

Organism: Dunaliella tertiolecta (NCBI:txid3047)